Protein AF-0000000072232152 (afdb_homodimer)

InterPro domains:
  IPR003736 Phenylacetic acid degradation-related domain [TIGR00369] (21-101)
  IPR006683 Thioesterase domain [PF03061] (47-103)
  IPR029069 HotDog domain superfamily [SSF54637] (18-100)

pLDDT: mean 82.31, std 15.11, range [28.78, 95.44]

Solvent-accessible surface area (backbone atoms only — not comparable to full-atom values): 12176 Å² total; per-residue (Å²): 133,78,82,70,78,68,74,49,72,26,52,76,63,28,41,47,55,31,67,45,55,39,42,67,71,41,85,42,52,69,34,28,29,29,49,30,62,36,43,74,52,31,20,34,87,83,46,25,56,25,67,19,52,53,40,22,48,44,43,48,39,48,41,52,28,51,18,49,61,62,73,66,44,94,70,77,78,49,68,49,76,49,74,60,85,71,90,47,45,61,74,38,36,31,41,36,42,30,39,79,49,105,59,76,52,66,49,79,42,82,101,131,81,82,71,78,68,75,48,73,28,51,76,63,30,40,46,55,31,67,44,59,40,41,68,68,42,83,41,52,69,35,27,28,28,50,29,64,36,42,71,51,34,19,33,87,82,47,25,56,25,68,19,53,55,41,24,48,44,44,48,39,48,41,53,26,52,18,49,60,61,72,66,43,94,68,78,80,48,68,50,76,50,74,59,86,69,89,46,46,62,72,39,36,30,43,36,42,28,39,78,49,104,59,73,51,66,49,80,43,81,101

Radius of gyration: 17.01 Å; Cα contacts (8 Å, |Δi|>4): 450; chains: 2; bounding box: 37×52×57 Å

Sequence (222 aa):
MENQHQSSKTSEVDAPLHSTGFEIQDLSPKRVSSYLPVTQKCCQPFKVLHGGVSALVAEAFASIGAHMACGYKRVAGIQLSINHLKSVVLGDLVYAEATPSKTLKIEFRVLMENQHQSSKTSEVDAPLHSTGFEIQDLSPKRVSSYLPVTQKCCQPFKVLHGGVSALVAEAFASIGAHMACGYKRVAGIQLSINHLKSVVLGDLVYAEATPSKTLKIEFRVL

Secondary structure (DSSP, 8-state):
--------HHHHH-HHHHHTT-EEEEEETTEEEEEEE--GGGB-TTSBB-HHHHHHHHHHHHHHHHHHHTTS------EEEEE--S--BTT-EEEEEEE--SS-EEEEEE-/--------HHHHH-HHHHHTT-EEEEEETTEEEEEEE--GGGB-TTSBB-HHHHHHHHHHHHHHHHHHHTTS------EEEEE--S--BTT-EEEEEEE--SS-EEEEEE-

Organism: Vigna radiata var. radiata (NCBI:txid3916)

Foldseek 3Di:
DPPPPPCQPCCVQDVVLVQLVWGWDDQALFKTKTKHQQAPSQDDPVQWGDVVNVQVVLLSRVQRNVCRNVPNDHDHDDDDDDDDDDTHGHRWMWMWMWGDDVDTDIDIDTD/DPPPPPCQPCCVQDVVLVQQVWGWDDQALFKTKTKDQAAPSQDDPVQWGDVVNVQVVLLSRVQRNVCRNVPNDHDHDDDDDDDDDDTHGHRWMWMWMWGDDVDTDIDIDTD

Structure (mmCIF, N/CA/C/O backbone):
data_AF-0000000072232152-model_v1
#
loop_
_entity.id
_entity.type
_entity.pdbx_description
1 polymer '1,4-dihydroxy-2-naphthoyl-CoA thioesterase 1-like'
#
loop_
_atom_site.group_PDB
_atom_site.id
_atom_site.type_symbol
_atom_site.label_atom_id
_atom_site.label_alt_id
_atom_site.label_comp_id
_atom_site.label_asym_id
_atom_site.label_entity_id
_atom_site.label_seq_id
_atom_site.pdbx_PDB_ins_code
_atom_site.Cartn_x
_atom_site.Cartn_y
_atom_site.Cartn_z
_atom_site.occupancy
_atom_site.B_iso_or_equiv
_atom_site.auth_seq_id
_atom_site.auth_comp_id
_atom_site.auth_asym_id
_atom_site.auth_atom_id
_atom_site.pdbx_PDB_model_num
ATOM 1 N N . MET A 1 1 ? 6.77 0.756 36.469 1 28.78 1 MET A N 1
ATOM 2 C CA . MET A 1 1 ? 6.598 1.797 35.469 1 28.78 1 MET A CA 1
ATOM 3 C C . MET A 1 1 ? 5.902 1.243 34.219 1 28.78 1 MET A C 1
ATOM 5 O O . MET A 1 1 ? 6.441 0.366 33.531 1 28.78 1 MET A O 1
ATOM 9 N N . GLU A 1 2 ? 4.633 0.946 34.156 1 32.06 2 GLU A N 1
ATOM 10 C CA . GLU A 1 2 ? 3.729 0.293 33.219 1 32.06 2 GLU A CA 1
ATOM 11 C C . GLU A 1 2 ? 3.92 0.837 31.812 1 32.06 2 GLU A C 1
ATOM 13 O O . GLU A 1 2 ? 3.895 2.051 31.594 1 32.06 2 GLU A O 1
ATOM 18 N N . ASN A 1 3 ? 4.809 0.305 31.031 1 34.72 3 ASN A N 1
ATOM 19 C CA . ASN A 1 3 ? 5.164 0.68 29.672 1 34.72 3 ASN A CA 1
ATOM 20 C C . ASN A 1 3 ? 3.938 1.109 28.875 1 34.72 3 ASN A C 1
ATOM 22 O O . ASN A 1 3 ? 3.129 0.272 28.469 1 34.72 3 ASN A O 1
ATOM 26 N N . GLN A 1 4 ? 3.121 2.055 29.25 1 34.66 4 GLN A N 1
ATOM 27 C CA . GLN A 1 4 ? 1.947 2.68 28.656 1 34.66 4 GLN A CA 1
ATOM 28 C C . GLN A 1 4 ? 2.084 2.756 27.125 1 34.66 4 GLN A C 1
ATOM 30 O O . GLN A 1 4 ? 2.922 3.496 26.609 1 34.66 4 GLN A O 1
ATOM 35 N N . HIS A 1 5 ? 2.076 1.755 26.312 1 41.41 5 HIS A N 1
ATOM 36 C CA . HIS A 1 5 ? 2.061 1.638 24.859 1 41.41 5 HIS A CA 1
ATOM 37 C C . HIS A 1 5 ? 1.32 2.809 24.219 1 41.41 5 HIS A C 1
ATOM 39 O O . HIS A 1 5 ? 0.089 2.861 24.266 1 41.41 5 HIS A O 1
ATOM 45 N N . GLN A 1 6 ? 1.666 4.074 24.453 1 43.38 6 GLN A N 1
ATOM 46 C CA . GLN A 1 6 ? 1.135 5.285 23.844 1 43.38 6 GLN A CA 1
ATOM 47 C C . GLN A 1 6 ? 0.801 5.051 22.375 1 43.38 6 GLN A C 1
ATOM 49 O O . GLN A 1 6 ? 1.648 4.594 21.594 1 43.38 6 GLN A O 1
ATOM 54 N N . SER A 1 7 ? -0.42 4.703 22.141 1 54.91 7 SER A N 1
ATOM 55 C CA . SER A 1 7 ? -0.909 4.629 20.781 1 54.91 7 SER A CA 1
ATOM 56 C C . SER A 1 7 ? -0.241 5.676 19.891 1 54.91 7 SER A C 1
ATOM 58 O O . SER A 1 7 ? -0.132 6.84 20.281 1 54.91 7 SER A O 1
ATOM 60 N N . SER A 1 8 ? 0.646 5.25 18.938 1 68.88 8 SER A N 1
ATOM 61 C CA . SER A 1 8 ? 1.306 6.152 18 1 68.88 8 SER A CA 1
ATOM 62 C C . SER A 1 8 ? 0.29 6.996 17.234 1 68.88 8 SER A C 1
ATOM 64 O O . SER A 1 8 ? -0.845 6.57 17.016 1 68.88 8 SER A O 1
ATOM 66 N N . LYS A 1 9 ? 0.469 8.312 17.281 1 79.69 9 LYS A N 1
ATOM 67 C CA . LYS A 1 9 ? -0.337 9.203 16.453 1 79.69 9 LYS A CA 1
ATOM 68 C C . LYS A 1 9 ? -0.741 8.531 15.148 1 79.69 9 LYS A C 1
ATOM 70 O O . LYS A 1 9 ? -1.881 8.664 14.703 1 79.69 9 LYS A O 1
ATOM 75 N N . THR A 1 10 ? 0.136 7.688 14.758 1 84.06 10 THR A N 1
ATOM 76 C CA . THR A 1 10 ? -0.127 7.02 13.484 1 84.06 10 THR A CA 1
ATOM 77 C C . THR A 1 10 ? -1.263 6.012 13.625 1 84.06 10 THR A C 1
ATOM 79 O O . THR A 1 10 ? -2.109 5.895 12.742 1 84.06 10 THR A O 1
ATOM 82 N N . SER A 1 11 ? -1.276 5.297 14.742 1 79.81 11 SER A N 1
ATOM 83 C CA . SER A 1 11 ? -2.305 4.281 14.938 1 79.81 11 SER A CA 1
ATOM 84 C C . SER A 1 11 ? -3.693 4.906 15.008 1 79.81 11 SER A C 1
ATOM 86 O O . SER A 1 11 ? -4.676 4.293 14.586 1 79.81 11 SER A O 1
ATOM 88 N N . GLU A 1 12 ? -3.736 6.121 15.406 1 82.19 12 GLU A N 1
ATOM 89 C CA . GLU A 1 12 ? -5.012 6.816 15.562 1 82.19 12 GLU A CA 1
ATOM 90 C C . GLU A 1 12 ? -5.512 7.355 14.227 1 82.19 12 GLU A C 1
ATOM 92 O O . GLU A 1 12 ? -6.723 7.465 14.008 1 82.19 12 GLU A O 1
ATOM 97 N N . VAL A 1 13 ? -4.586 7.594 13.344 1 84.06 13 VAL A N 1
ATOM 98 C CA . VAL A 1 13 ? -5.004 8.336 12.164 1 84.06 13 VAL A CA 1
ATOM 99 C C . VAL A 1 13 ? -5.098 7.391 10.969 1 84.06 13 VAL A C 1
ATOM 101 O O . VAL A 1 13 ? -5.859 7.637 10.031 1 84.06 13 VAL A O 1
ATOM 104 N N . ASP A 1 14 ? -4.406 6.316 11.047 1 89.31 14 ASP A N 1
ATOM 105 C CA . ASP A 1 14 ? -4.348 5.434 9.891 1 89.31 14 ASP A CA 1
ATOM 106 C C . ASP A 1 14 ? -3.783 4.066 10.266 1 89.31 14 ASP A C 1
ATOM 108 O O . ASP A 1 14 ? -2.564 3.896 10.344 1 89.31 14 ASP A O 1
ATOM 112 N N . ALA A 1 15 ? -4.598 3.016 10.406 1 88.94 15 ALA A N 1
ATOM 113 C CA . ALA A 1 15 ? -4.195 1.7 10.898 1 88.94 15 ALA A CA 1
ATOM 114 C C . ALA A 1 15 ? -3.27 1.004 9.906 1 88.94 15 ALA A C 1
ATOM 116 O O . ALA A 1 15 ? -2.213 0.492 10.281 1 88.94 15 ALA A O 1
ATOM 117 N N . PRO A 1 16 ? -3.637 0.991 8.609 1 90.69 16 PRO A N 1
ATOM 118 C CA . PRO A 1 16 ? -2.703 0.377 7.664 1 90.69 16 PRO A CA 1
ATOM 119 C C . PRO A 1 16 ? -1.328 1.044 7.676 1 90.69 16 PRO A C 1
ATOM 121 O O . PRO A 1 16 ? -0.305 0.358 7.613 1 90.69 16 PRO A O 1
ATOM 124 N N . LEU A 1 17 ? -1.317 2.346 7.703 1 90.12 17 LEU A N 1
ATOM 125 C CA . LEU A 1 17 ? -0.046 3.061 7.746 1 90.12 17 LEU A CA 1
ATOM 126 C C . LEU A 1 17 ? 0.753 2.676 8.984 1 90.12 17 LEU A C 1
ATOM 128 O O . LEU A 1 17 ? 1.966 2.469 8.906 1 90.12 17 LEU A O 1
ATOM 132 N N . HIS A 1 18 ? 0.109 2.537 10.102 1 90.25 18 HIS A N 1
ATOM 133 C CA . HIS A 1 18 ? 0.761 2.164 11.352 1 90.25 18 HIS A CA 1
ATOM 134 C C . HIS A 1 18 ? 1.424 0.794 11.242 1 90.25 18 HIS A C 1
ATOM 136 O O . HIS A 1 18 ? 2.498 0.572 11.805 1 90.25 18 HIS A O 1
ATOM 142 N N . SER A 1 19 ? 0.845 -0.084 10.578 1 88.31 19 SER A N 1
ATOM 143 C CA . SER A 1 19 ? 1.342 -1.45 10.461 1 88.31 19 SER A CA 1
ATOM 144 C C . SER A 1 19 ? 2.67 -1.494 9.711 1 88.31 19 SER A C 1
ATOM 146 O O . SER A 1 19 ? 3.408 -2.477 9.805 1 88.31 19 SER A O 1
ATOM 148 N N . THR A 1 20 ? 2.961 -0.461 8.922 1 87.5 20 THR A N 1
ATOM 149 C CA . THR A 1 20 ? 4.199 -0.45 8.148 1 87.5 20 THR A CA 1
ATOM 150 C C . THR A 1 20 ? 5.375 -0.009 9.023 1 87.5 20 THR A C 1
ATOM 152 O O . THR A 1 20 ? 6.531 -0.174 8.633 1 87.5 20 THR A O 1
ATOM 155 N N . GLY A 1 21 ? 5.109 0.607 10.156 1 86.44 21 GLY A N 1
ATOM 156 C CA . GLY A 1 21 ? 6.168 1.052 11.055 1 86.44 21 GLY A CA 1
ATOM 157 C C . GLY A 1 21 ? 6.465 2.535 10.938 1 86.44 21 GLY A C 1
ATOM 158 O O . GLY A 1 21 ? 7.316 3.062 11.656 1 86.44 21 GLY A O 1
ATOM 159 N N . PHE A 1 22 ? 5.75 3.193 10.047 1 81.75 22 PHE A N 1
ATOM 160 C CA . PHE A 1 22 ? 5.988 4.617 9.844 1 81.75 22 PHE A CA 1
ATOM 161 C C . PHE A 1 22 ? 5.387 5.43 10.984 1 81.75 22 PHE A C 1
ATOM 163 O O . PHE A 1 22 ? 4.289 5.129 11.461 1 81.75 22 PHE A O 1
ATOM 170 N N . GLU A 1 23 ? 6.164 6.426 11.398 1 88.31 23 GLU A N 1
ATOM 171 C CA . GLU A 1 23 ? 5.707 7.348 12.43 1 88.31 23 GLU A CA 1
ATOM 172 C C . GLU A 1 23 ? 5.566 8.766 11.891 1 88.31 23 GLU A C 1
ATOM 174 O O . GLU A 1 23 ? 6.551 9.375 11.461 1 88.31 23 GLU A O 1
ATOM 179 N N . ILE A 1 24 ? 4.391 9.219 11.938 1 89.94 24 ILE A N 1
ATOM 180 C CA . ILE A 1 24 ? 4.121 10.57 11.453 1 89.94 24 ILE A CA 1
ATOM 181 C C . ILE A 1 24 ? 4.84 11.586 12.336 1 89.94 24 ILE A C 1
ATOM 183 O O . ILE A 1 24 ? 4.785 11.5 13.562 1 89.94 24 ILE A O 1
ATOM 187 N N . GLN A 1 25 ? 5.555 12.492 11.742 1 91.25 25 GLN A N 1
ATOM 188 C CA . GLN A 1 25 ? 6.281 13.547 12.438 1 91.25 25 GLN A CA 1
ATOM 189 C C . GLN A 1 25 ? 5.523 14.867 12.375 1 91.25 25 GLN A C 1
ATOM 191 O O . GLN A 1 25 ? 5.223 15.469 13.406 1 91.25 25 GLN A O 1
ATOM 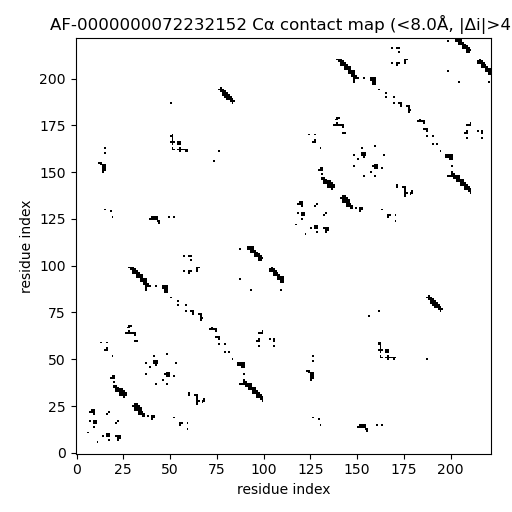196 N N . 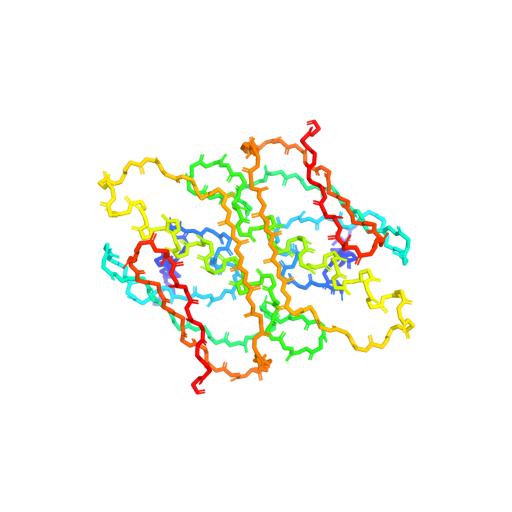ASP A 1 26 ? 5.328 15.305 11.188 1 91 26 ASP A N 1
ATOM 197 C CA . ASP A 1 26 ? 4.531 16.516 10.961 1 91 26 ASP A CA 1
ATOM 198 C C . ASP A 1 26 ? 3.131 16.156 10.469 1 91 26 ASP A C 1
ATOM 200 O O . ASP A 1 26 ? 2.973 15.297 9.602 1 91 26 ASP A O 1
ATOM 204 N N . LEU A 1 27 ? 2.195 16.766 11.039 1 91.19 27 LEU A N 1
ATOM 205 C CA . LEU A 1 27 ? 0.802 16.594 10.648 1 91.19 27 LEU A CA 1
ATOM 206 C C . LEU A 1 27 ? 0.073 17.938 10.633 1 91.19 27 LEU A C 1
ATOM 208 O O . LEU A 1 27 ? -0.391 18.406 11.672 1 91.19 27 LEU A O 1
ATOM 212 N N . SER A 1 28 ? 0.098 18.516 9.469 1 89.31 28 SER A N 1
ATOM 213 C CA . SER A 1 28 ? -0.596 19.781 9.242 1 89.31 28 SER A CA 1
ATOM 214 C C . SER A 1 28 ? -1.099 19.875 7.809 1 89.31 28 SER A C 1
ATOM 216 O O . SER A 1 28 ? -0.683 19.109 6.938 1 89.31 28 SER A O 1
ATOM 218 N N . PRO A 1 29 ? -2.021 20.828 7.559 1 87 29 PRO A N 1
ATOM 219 C CA . PRO A 1 29 ? -2.5 21.031 6.188 1 87 29 PRO A CA 1
ATOM 220 C C . PRO A 1 29 ? -1.381 21.406 5.219 1 87 29 PRO A C 1
ATOM 222 O O . PRO A 1 29 ? -1.553 21.312 4 1 87 29 PRO A O 1
ATOM 225 N N . LYS A 1 30 ? -0.235 21.859 5.742 1 87.69 30 LYS A N 1
ATOM 226 C CA . LYS A 1 30 ? 0.844 22.344 4.891 1 87.69 30 LYS A CA 1
ATOM 227 C C . LYS A 1 30 ? 1.9 21.266 4.664 1 87.69 30 LYS A C 1
ATOM 229 O O . LYS A 1 30 ? 2.719 21.375 3.75 1 87.69 30 LYS A O 1
ATOM 234 N N . ARG A 1 31 ? 1.896 20.281 5.617 1 88.25 31 ARG A N 1
ATOM 235 C CA . ARG A 1 31 ? 2.951 19.266 5.523 1 88.25 31 ARG A CA 1
ATOM 236 C C . ARG A 1 31 ? 2.592 18.031 6.32 1 88.25 31 ARG A C 1
ATOM 238 O O . ARG A 1 31 ? 2.162 18.125 7.473 1 88.25 31 ARG A O 1
ATOM 245 N N . VAL A 1 32 ? 2.67 16.938 5.676 1 89.88 32 VAL A N 1
ATOM 246 C CA . VAL A 1 32 ? 2.674 15.641 6.352 1 89.88 32 VAL A CA 1
ATOM 247 C C . VAL A 1 32 ? 4.02 14.953 6.141 1 89.88 32 VAL A C 1
ATOM 249 O O . VAL A 1 32 ? 4.496 14.844 5.008 1 89.88 32 VAL A O 1
ATOM 252 N N . SER A 1 33 ? 4.656 14.586 7.188 1 89.38 33 SER A N 1
ATOM 253 C CA . SER A 1 33 ? 5.957 13.945 7.039 1 89.38 33 SER A CA 1
ATOM 254 C C . SER A 1 33 ? 6.145 12.828 8.062 1 89.38 33 SER A C 1
ATOM 256 O O . SER A 1 33 ? 5.406 12.742 9.047 1 89.38 33 SER A O 1
ATOM 258 N N . SER A 1 34 ? 7.113 12 7.754 1 89.56 34 SER A N 1
ATOM 259 C CA . SER A 1 34 ? 7.387 10.867 8.641 1 89.56 34 SER A CA 1
ATOM 260 C C . SER A 1 34 ? 8.797 10.336 8.43 1 89.56 34 SER A C 1
ATOM 262 O O . SER A 1 34 ? 9.391 10.531 7.367 1 89.56 34 SER A O 1
ATOM 264 N N . TYR A 1 35 ? 9.266 9.742 9.492 1 87.62 35 TYR A N 1
ATOM 265 C CA . TYR A 1 35 ? 10.43 8.875 9.398 1 87.62 35 TYR A CA 1
ATOM 266 C C . TYR A 1 35 ? 10.023 7.402 9.398 1 87.62 35 TYR A C 1
ATOM 268 O O . TYR A 1 35 ? 9.086 7.016 10.102 1 87.62 35 TYR A O 1
ATOM 276 N N . LEU A 1 36 ? 10.688 6.66 8.531 1 84.75 36 LEU A N 1
ATOM 277 C CA . LEU A 1 36 ? 10.398 5.234 8.422 1 84.75 36 LEU A CA 1
ATOM 278 C C . LEU A 1 36 ? 11.688 4.418 8.484 1 84.75 36 LEU A C 1
ATOM 280 O O . LEU A 1 36 ? 12.438 4.359 7.504 1 84.75 36 LEU A O 1
ATOM 284 N N . PRO A 1 37 ? 11.953 3.898 9.766 1 91.5 37 PRO A N 1
ATOM 285 C CA . PRO A 1 37 ? 12.977 2.855 9.727 1 91.5 37 PRO A CA 1
ATOM 286 C C . PRO A 1 37 ? 12.57 1.656 8.875 1 91.5 37 PRO A C 1
ATOM 288 O O . PRO A 1 37 ? 11.492 1.092 9.07 1 91.5 37 PRO A O 1
ATOM 291 N N . VAL A 1 38 ? 13.445 1.358 7.902 1 93.56 38 VAL A N 1
ATOM 292 C CA . VAL A 1 38 ? 13.148 0.216 7.043 1 93.56 38 VAL A CA 1
ATOM 293 C C . VAL A 1 38 ? 13.492 -1.081 7.77 1 93.56 38 VAL A C 1
ATOM 295 O O . VAL A 1 38 ? 14.672 -1.415 7.934 1 93.56 38 VAL A O 1
ATOM 298 N N . THR A 1 39 ? 12.461 -1.717 8.273 1 94.19 39 THR A N 1
ATOM 299 C CA . THR A 1 39 ? 12.578 -2.992 8.977 1 94.19 39 THR A CA 1
ATOM 300 C C . THR A 1 39 ? 11.953 -4.117 8.148 1 94.19 39 THR A C 1
ATOM 302 O O . THR A 1 39 ? 11.414 -3.877 7.07 1 94.19 39 THR A O 1
ATOM 305 N N . GLN A 1 40 ? 11.938 -5.309 8.68 1 91.56 40 GLN A N 1
ATOM 306 C CA . GLN A 1 40 ? 11.383 -6.457 7.973 1 91.56 40 GLN A CA 1
ATOM 307 C C . GLN A 1 40 ? 9.883 -6.297 7.762 1 91.56 40 GLN A C 1
ATOM 309 O O . GLN A 1 40 ? 9.32 -6.84 6.809 1 91.56 40 GLN A O 1
ATOM 314 N N . LYS A 1 41 ? 9.281 -5.473 8.555 1 89.5 41 LYS A N 1
ATOM 315 C CA . LYS A 1 41 ? 7.836 -5.289 8.5 1 89.5 41 LYS A CA 1
ATOM 316 C C . LYS A 1 41 ? 7.414 -4.633 7.188 1 89.5 41 LYS A C 1
ATOM 318 O O . LYS A 1 41 ? 6.281 -4.805 6.734 1 89.5 41 LYS A O 1
ATOM 323 N N . CYS A 1 42 ? 8.367 -3.873 6.621 1 92.94 42 CYS A N 1
ATOM 324 C CA . CYS A 1 42 ? 7.969 -3.123 5.434 1 92.94 42 CYS A CA 1
ATOM 325 C C . CYS A 1 42 ? 8.805 -3.531 4.227 1 92.94 42 CYS A C 1
ATOM 327 O O . CYS A 1 42 ? 8.797 -2.846 3.203 1 92.94 42 CYS A O 1
ATOM 329 N N . CYS A 1 43 ? 9.555 -4.656 4.324 1 93.31 43 CYS A N 1
ATOM 330 C CA . CYS A 1 43 ? 10.422 -5.078 3.234 1 93.31 43 CYS A CA 1
ATOM 331 C C . CYS A 1 43 ? 9.781 -6.199 2.424 1 93.31 43 CYS A C 1
ATOM 333 O O . CYS A 1 43 ? 9.023 -7.004 2.965 1 93.31 43 CYS A O 1
ATOM 335 N N . GLN A 1 44 ? 10.055 -6.184 1.164 1 89.31 44 GLN A N 1
ATOM 336 C CA . GLN A 1 44 ? 9.742 -7.324 0.308 1 89.31 44 GLN A CA 1
ATOM 337 C C . GLN A 1 44 ? 10.789 -8.43 0.458 1 89.31 44 GLN A C 1
ATOM 339 O O . GLN A 1 44 ? 11.773 -8.266 1.188 1 89.31 44 GLN A O 1
ATOM 344 N N . PRO A 1 45 ? 10.586 -9.586 -0.128 1 88.38 45 PRO A N 1
ATOM 345 C CA . PRO A 1 45 ? 11.414 -10.766 0.134 1 88.38 45 PRO A CA 1
ATOM 346 C C . PRO A 1 45 ? 12.891 -10.531 -0.184 1 88.38 45 PRO A C 1
ATOM 348 O O . PRO A 1 45 ? 13.758 -11.258 0.313 1 88.38 45 PRO A O 1
ATOM 351 N N . PHE A 1 46 ? 13.25 -9.523 -0.936 1 91.06 46 PHE A N 1
ATOM 352 C CA . PHE A 1 46 ? 14.633 -9.281 -1.32 1 91.06 46 PHE A CA 1
ATOM 353 C C . PHE A 1 46 ? 15.258 -8.203 -0.444 1 91.06 46 PHE A C 1
ATOM 355 O O . PHE A 1 46 ? 16.234 -7.574 -0.832 1 91.06 46 PHE A O 1
ATOM 362 N N . LYS A 1 47 ? 14.641 -7.863 0.636 1 92.88 47 LYS A N 1
ATOM 363 C CA . LYS A 1 47 ? 15.148 -7.02 1.712 1 92.88 47 LYS A CA 1
ATOM 364 C C . LYS A 1 47 ? 15.266 -5.562 1.262 1 92.88 47 LYS A C 1
ATOM 366 O O . LYS A 1 47 ? 16.203 -4.863 1.641 1 92.88 47 LYS A O 1
ATOM 371 N N . VAL A 1 48 ? 14.492 -5.203 0.394 1 93 48 VAL A N 1
ATOM 372 C CA . VAL A 1 48 ? 14.305 -3.805 0.027 1 93 48 VAL A CA 1
ATOM 373 C C . VAL A 1 48 ? 12.891 -3.357 0.379 1 93 48 VAL A C 1
ATOM 375 O O . VAL A 1 48 ? 11.992 -4.191 0.551 1 93 48 VAL A O 1
ATOM 378 N N . LEU A 1 49 ? 12.789 -2.057 0.535 1 92.62 49 LEU A N 1
ATOM 379 C CA . LEU A 1 49 ? 11.477 -1.506 0.846 1 92.62 49 LEU A CA 1
ATOM 380 C C . LEU A 1 49 ? 10.438 -1.959 -0.177 1 92.62 49 LEU A C 1
ATOM 382 O O . LEU A 1 49 ? 10.68 -1.882 -1.384 1 92.62 49 LEU A O 1
ATOM 386 N N . HIS A 1 50 ? 9.398 -2.512 0.317 1 94.19 50 HIS A N 1
ATOM 387 C CA . HIS A 1 50 ? 8.297 -2.943 -0.536 1 94.19 50 HIS A CA 1
ATOM 388 C C . HIS A 1 50 ? 7.672 -1.763 -1.271 1 94.19 50 HIS A C 1
ATOM 390 O O . HIS A 1 50 ? 7.238 -0.794 -0.645 1 94.19 50 HIS A O 1
ATOM 396 N N . GLY A 1 51 ? 7.555 -1.827 -2.59 1 91.31 51 GLY A N 1
ATOM 397 C CA . GLY A 1 51 ? 6.973 -0.747 -3.371 1 91.31 51 GLY A CA 1
ATOM 398 C C . GLY A 1 51 ? 5.543 -0.431 -2.979 1 91.31 51 GLY A C 1
ATOM 399 O O . GLY A 1 51 ? 5.113 0.721 -3.057 1 91.31 51 GLY A O 1
ATOM 400 N N . GLY A 1 52 ? 4.816 -1.433 -2.623 1 92.62 52 GLY A N 1
ATOM 401 C CA . GLY A 1 52 ? 3.453 -1.246 -2.148 1 92.62 52 GLY A CA 1
ATOM 402 C C . GLY A 1 52 ? 3.373 -0.462 -0.853 1 92.62 52 GLY A C 1
ATOM 403 O O . GLY A 1 52 ? 2.395 0.246 -0.609 1 92.62 52 GLY A O 1
ATOM 404 N N . VAL A 1 53 ? 4.379 -0.613 0.001 1 93.19 53 VAL A N 1
ATOM 405 C CA . VAL A 1 53 ? 4.43 0.173 1.229 1 93.19 53 VAL A CA 1
ATOM 406 C C . VAL A 1 53 ? 4.668 1.644 0.893 1 93.19 53 VAL A C 1
ATOM 408 O O . VAL A 1 53 ? 4.031 2.529 1.468 1 93.19 53 VAL A O 1
ATOM 411 N N . SER A 1 54 ? 5.574 1.877 -0.073 1 91 54 SER A N 1
ATOM 412 C CA . SER A 1 54 ? 5.766 3.246 -0.538 1 91 54 SER A CA 1
ATOM 413 C C . SER A 1 54 ? 4.461 3.844 -1.055 1 91 54 SER A C 1
ATOM 415 O O . SER A 1 54 ? 4.133 4.992 -0.749 1 91 54 SER A O 1
ATOM 417 N N . ALA A 1 55 ? 3.721 3.064 -1.796 1 91.19 55 ALA A N 1
ATOM 418 C CA . ALA A 1 55 ? 2.439 3.518 -2.334 1 91.19 55 ALA A CA 1
ATOM 419 C C . ALA A 1 55 ? 1.442 3.793 -1.212 1 91.19 55 ALA A C 1
ATOM 421 O O . ALA A 1 55 ? 0.696 4.773 -1.264 1 91.19 55 ALA A O 1
ATOM 422 N N . LEU A 1 56 ? 1.376 2.926 -0.26 1 93.12 56 LEU A N 1
ATOM 423 C CA . LEU A 1 56 ? 0.492 3.088 0.89 1 93.12 56 LEU A CA 1
ATOM 424 C C . LEU A 1 56 ? 0.792 4.391 1.626 1 93.12 56 LEU A C 1
ATOM 426 O O . LEU A 1 56 ? -0.123 5.152 1.946 1 93.12 56 LEU A O 1
ATOM 430 N N . VAL A 1 57 ? 2.084 4.66 1.837 1 90.81 57 VAL A N 1
ATOM 431 C CA . VAL A 1 57 ? 2.492 5.879 2.525 1 90.81 57 VAL A CA 1
ATOM 432 C C . VAL A 1 57 ? 2.064 7.102 1.71 1 90.81 57 VAL A C 1
ATOM 434 O O . VAL A 1 57 ? 1.479 8.039 2.25 1 90.81 57 VAL A O 1
ATOM 437 N N . ALA A 1 58 ? 2.355 7.066 0.424 1 89.25 58 ALA A N 1
ATOM 438 C CA . ALA A 1 58 ? 1.992 8.172 -0.455 1 89.25 58 ALA A CA 1
ATOM 439 C C . ALA A 1 58 ? 0.49 8.438 -0.411 1 89.25 58 ALA A C 1
ATOM 441 O O . ALA A 1 58 ? 0.061 9.586 -0.256 1 89.25 58 ALA A O 1
ATOM 442 N N . GLU A 1 59 ? -0.297 7.41 -0.558 1 89.81 59 GLU A N 1
ATOM 443 C CA . GLU A 1 59 ? -1.752 7.531 -0.528 1 89.81 59 GLU A CA 1
ATOM 444 C C . GLU A 1 59 ? -2.234 8.062 0.818 1 89.81 59 GLU A C 1
ATOM 446 O O . GLU A 1 59 ? -3.1 8.938 0.871 1 89.81 59 GLU A O 1
ATOM 451 N N . ALA A 1 60 ? -1.705 7.566 1.917 1 91.62 60 ALA A N 1
ATOM 452 C CA . ALA A 1 60 ? -2.092 7.984 3.262 1 91.62 60 ALA A CA 1
ATOM 453 C C . ALA A 1 60 ? -1.791 9.461 3.482 1 91.62 60 ALA A C 1
ATOM 455 O O . ALA A 1 60 ? -2.646 10.211 3.961 1 91.62 60 ALA A O 1
ATOM 456 N N . PHE A 1 61 ? -0.553 9.859 3.057 1 89.38 61 PHE A N 1
ATOM 457 C CA . PHE A 1 61 ? -0.148 11.242 3.264 1 89.38 61 PHE A CA 1
ATOM 458 C C . PHE A 1 61 ? -1.027 12.188 2.457 1 89.38 61 PHE A C 1
ATOM 460 O O . PHE A 1 61 ? -1.475 13.219 2.969 1 89.38 61 PHE A O 1
ATOM 467 N N . ALA A 1 62 ? -1.239 11.812 1.217 1 87.94 62 ALA A N 1
ATOM 468 C CA . ALA A 1 62 ? -2.109 12.617 0.366 1 87.94 62 ALA A CA 1
ATOM 469 C C . ALA A 1 62 ? -3.508 12.734 0.964 1 87.94 62 ALA A C 1
ATOM 471 O O . ALA A 1 62 ? -4.082 13.82 1.011 1 87.94 62 ALA A O 1
ATOM 472 N N . SER A 1 63 ? -4.035 11.633 1.418 1 89.31 63 SER A N 1
ATOM 473 C CA . SER A 1 63 ? -5.387 11.594 1.964 1 89.31 63 SER A CA 1
ATOM 474 C C . SER A 1 63 ? -5.492 12.422 3.242 1 89.31 63 SER A C 1
ATOM 476 O O . SER A 1 63 ? -6.418 13.219 3.398 1 89.31 63 SER A O 1
ATOM 478 N N . ILE A 1 64 ? -4.547 12.234 4.152 1 89 64 ILE A N 1
ATOM 479 C CA . ILE A 1 64 ? -4.539 12.938 5.43 1 89 64 ILE A CA 1
ATOM 480 C C . ILE A 1 64 ? -4.391 14.438 5.188 1 89 64 ILE A C 1
ATOM 482 O O . ILE A 1 64 ? -5.141 15.242 5.746 1 89 64 ILE A O 1
ATOM 486 N N . GLY A 1 65 ? -3.371 14.789 4.363 1 87.38 65 GLY A N 1
ATOM 487 C CA . GLY A 1 65 ? -3.17 16.188 4.043 1 87.38 65 GLY A CA 1
ATOM 488 C C . GLY A 1 65 ? -4.391 16.844 3.42 1 87.38 65 GLY A C 1
ATOM 489 O O . GLY A 1 65 ? -4.781 17.938 3.811 1 87.38 65 GLY A O 1
ATOM 490 N N . ALA A 1 66 ? -4.973 16.203 2.379 1 87.56 66 ALA A N 1
ATOM 491 C CA . ALA A 1 66 ? -6.164 16.734 1.711 1 87.56 66 ALA A CA 1
ATOM 492 C C . ALA A 1 66 ? -7.316 16.891 2.695 1 87.56 66 ALA A C 1
ATOM 494 O O . ALA A 1 66 ? -8.031 17.906 2.656 1 87.56 66 ALA A O 1
ATOM 495 N N . HIS A 1 67 ? -7.488 15.922 3.572 1 89.94 67 HIS A N 1
ATOM 496 C CA . HIS A 1 67 ? -8.539 15.969 4.586 1 89.94 67 HIS A CA 1
ATOM 497 C C . HIS A 1 67 ? -8.398 17.219 5.457 1 89.94 67 HIS A C 1
ATOM 499 O O . HIS A 1 67 ? -9.383 17.922 5.688 1 89.94 67 HIS A O 1
ATOM 505 N N . MET A 1 68 ? -7.219 17.453 5.867 1 89.5 68 MET A N 1
ATOM 506 C CA . MET A 1 68 ? -6.969 18.625 6.711 1 89.5 68 MET A CA 1
ATOM 507 C C . MET A 1 68 ? -7.141 19.922 5.918 1 89.5 68 MET A C 1
ATOM 509 O O . MET A 1 68 ? -7.738 20.875 6.406 1 89.5 68 MET A O 1
ATOM 513 N N . ALA A 1 69 ? -6.66 19.953 4.715 1 86 69 ALA A N 1
ATOM 514 C CA . ALA A 1 69 ? -6.66 21.156 3.895 1 86 69 ALA A CA 1
ATOM 515 C C . ALA A 1 69 ? -8.078 21.578 3.527 1 86 69 ALA A C 1
ATOM 517 O O . ALA A 1 69 ? -8.352 22.75 3.312 1 86 69 ALA A O 1
ATOM 518 N N . CYS A 1 70 ? -9.031 20.641 3.467 1 89.19 70 CYS A N 1
ATOM 519 C CA . CYS A 1 70 ? -10.391 20.953 3.043 1 89.19 70 CYS A CA 1
ATOM 520 C C . CYS A 1 70 ? -11.312 21.094 4.246 1 89.19 70 CYS A C 1
ATOM 522 O O . CYS A 1 70 ? -12.531 21 4.109 1 89.19 70 CYS A O 1
ATOM 524 N N . GLY A 1 71 ? -10.812 21.25 5.387 1 90.12 71 GLY A N 1
ATOM 525 C CA . GLY A 1 71 ? -11.609 21.5 6.578 1 90.12 71 GLY A CA 1
ATOM 526 C C . GLY A 1 71 ? -12.211 20.234 7.172 1 90.12 71 GLY A C 1
ATOM 527 O O . GLY A 1 71 ? -13.352 20.25 7.629 1 90.12 71 GLY A O 1
ATOM 528 N N . TYR A 1 72 ? -11.516 19.109 6.961 1 90.12 72 TYR A N 1
ATOM 529 C CA . TYR A 1 72 ? -11.82 17.828 7.578 1 90.12 72 TYR A CA 1
ATOM 530 C C . TYR A 1 72 ? -13.094 17.219 6.996 1 90.12 72 TYR A C 1
ATOM 532 O O . TYR A 1 72 ? -13.852 16.547 7.695 1 90.12 72 TYR A O 1
ATOM 540 N N . LYS A 1 73 ? -13.367 17.766 5.746 1 89.38 73 LYS A N 1
ATOM 541 C CA . LYS A 1 73 ? -14.414 17.078 4.988 1 89.38 73 LYS A CA 1
ATOM 542 C C . LYS A 1 73 ? -13.898 15.773 4.391 1 89.38 73 LYS A C 1
ATOM 544 O O . LYS A 1 73 ? -12.695 15.602 4.219 1 89.38 73 LYS A O 1
ATOM 549 N N . ARG A 1 74 ? -14.781 14.875 4.195 1 86.06 74 ARG A N 1
ATOM 550 C CA . ARG A 1 74 ? -14.383 13.609 3.594 1 86.06 74 ARG A CA 1
ATOM 551 C C . ARG A 1 74 ? -13.859 13.82 2.176 1 86.06 74 ARG A C 1
ATOM 553 O O . ARG A 1 74 ? -14.508 14.469 1.357 1 86.06 74 ARG A O 1
ATOM 560 N N . VAL A 1 75 ? -12.664 13.359 1.962 1 83.31 75 VAL A N 1
ATOM 561 C CA . VAL A 1 75 ? -12.039 13.391 0.646 1 83.31 75 VAL A CA 1
ATOM 562 C C . VAL A 1 75 ? -11.438 12.023 0.326 1 83.31 75 VAL A C 1
ATOM 564 O O . VAL A 1 75 ? -11 11.305 1.226 1 83.31 75 VAL A O 1
ATOM 567 N N . ALA A 1 76 ? -11.609 11.555 -0.892 1 80.75 76 ALA A N 1
ATOM 568 C CA . ALA A 1 76 ? -11.031 10.281 -1.322 1 80.75 76 ALA A CA 1
ATOM 569 C C . ALA A 1 76 ? -10.141 10.477 -2.549 1 80.75 76 ALA A C 1
ATOM 571 O O . ALA A 1 76 ? -10.5 11.203 -3.477 1 80.75 76 ALA A O 1
ATOM 572 N N . GLY A 1 77 ? -8.961 9.969 -2.471 1 81.25 77 GLY A N 1
ATOM 573 C CA . GLY A 1 77 ? -8.125 9.938 -3.656 1 81.25 77 GLY A CA 1
ATOM 574 C C . GLY A 1 77 ? -8.703 9.094 -4.777 1 81.25 77 GLY A C 1
ATOM 575 O O . GLY A 1 77 ? -9.312 8.047 -4.523 1 81.25 77 GLY A O 1
ATOM 576 N N . ILE A 1 78 ? -8.461 9.562 -5.98 1 83.62 78 ILE A N 1
ATOM 577 C CA . ILE A 1 78 ? -9.039 8.883 -7.137 1 83.62 78 ILE A CA 1
ATOM 578 C C . ILE A 1 78 ? -7.945 8.109 -7.871 1 83.62 78 ILE A C 1
ATOM 580 O O . ILE A 1 78 ? -8.188 7.008 -8.375 1 83.62 78 ILE A O 1
ATOM 584 N N . GLN A 1 79 ? -6.75 8.703 -7.914 1 83.81 79 GLN A N 1
ATOM 585 C CA . GLN A 1 79 ? -5.66 8.094 -8.672 1 83.81 79 GLN A CA 1
ATOM 586 C C . GLN A 1 79 ? -4.332 8.234 -7.93 1 83.81 79 GLN A C 1
ATOM 588 O O . GLN A 1 79 ? -4.062 9.273 -7.316 1 83.81 79 GLN A O 1
ATOM 593 N N . LEU A 1 80 ? -3.547 7.27 -7.996 1 84.88 80 LEU A N 1
ATOM 594 C CA . LEU A 1 80 ? -2.18 7.281 -7.488 1 84.88 80 LEU A CA 1
ATOM 595 C C . LEU A 1 80 ? -1.206 6.754 -8.539 1 84.88 80 LEU A C 1
ATOM 597 O O . LEU A 1 80 ? -1.466 5.73 -9.18 1 84.88 80 LEU A O 1
ATOM 601 N N . SER A 1 81 ? -0.199 7.52 -8.805 1 85.81 81 SER A N 1
ATOM 602 C CA . SER A 1 81 ? 0.915 7.078 -9.633 1 85.81 81 SER A CA 1
ATOM 603 C C . SER A 1 81 ? 2.246 7.23 -8.906 1 85.81 81 SER A C 1
ATOM 605 O O . SER A 1 81 ? 2.533 8.289 -8.344 1 85.81 81 SER A O 1
ATOM 607 N N . ILE A 1 82 ? 3.023 6.156 -8.867 1 83.81 82 ILE A N 1
ATOM 608 C CA . ILE A 1 82 ? 4.289 6.176 -8.141 1 83.81 82 ILE A CA 1
ATOM 609 C C . ILE A 1 82 ? 5.391 5.574 -9.008 1 83.81 82 ILE A C 1
ATOM 611 O O . ILE A 1 82 ? 5.168 4.578 -9.703 1 83.81 82 ILE A O 1
ATOM 615 N N . ASN A 1 83 ? 6.535 6.277 -9.023 1 84.25 83 ASN A N 1
ATOM 616 C CA . ASN A 1 83 ? 7.746 5.789 -9.672 1 84.25 83 ASN A CA 1
ATOM 617 C C . ASN A 1 83 ? 8.836 5.465 -8.648 1 84.25 83 ASN A C 1
ATOM 619 O O . ASN A 1 83 ? 9.141 6.289 -7.781 1 84.25 83 ASN A O 1
ATOM 623 N N . HIS A 1 84 ? 9.242 4.27 -8.727 1 82.69 84 HIS A N 1
ATOM 624 C CA . HIS A 1 84 ? 10.352 3.859 -7.867 1 82.69 84 HIS A CA 1
ATOM 625 C C . HIS A 1 84 ? 11.695 4.133 -8.531 1 82.69 84 HIS A C 1
ATOM 627 O O . HIS A 1 84 ? 12.031 3.508 -9.539 1 82.69 84 HIS A O 1
ATOM 633 N N . LEU A 1 85 ? 12.43 5.086 -7.988 1 82.81 85 LEU A N 1
ATOM 634 C CA . LEU A 1 85 ? 13.656 5.559 -8.625 1 82.81 85 LEU A CA 1
ATOM 635 C C . LEU A 1 85 ? 14.867 4.773 -8.125 1 82.81 85 LEU A C 1
ATOM 637 O O . LEU A 1 85 ? 15.781 4.48 -8.898 1 82.81 85 LEU A O 1
ATOM 641 N N . LYS A 1 86 ? 14.922 4.465 -6.887 1 85.19 86 LYS A N 1
ATOM 642 C CA . LYS A 1 86 ? 16.031 3.736 -6.27 1 85.19 86 LYS A CA 1
ATOM 643 C C . LYS A 1 86 ? 15.523 2.785 -5.191 1 85.19 86 LYS A C 1
ATOM 645 O O . LYS A 1 86 ? 14.516 3.059 -4.535 1 85.19 86 LYS A O 1
ATOM 650 N N . SER A 1 87 ? 16.266 1.766 -5.043 1 89.19 87 SER A N 1
ATOM 651 C CA . SER A 1 87 ? 15.922 0.827 -3.98 1 89.19 87 SER A CA 1
ATOM 652 C C . SER A 1 87 ? 16.344 1.362 -2.615 1 89.19 87 SER A C 1
ATOM 654 O O . SER A 1 87 ? 17.375 2.025 -2.492 1 89.19 87 SER A O 1
ATOM 656 N N . VAL A 1 88 ? 15.477 1.179 -1.646 1 90.94 88 VAL A N 1
ATOM 657 C CA . VAL A 1 88 ? 15.789 1.438 -0.245 1 90.94 88 VAL A CA 1
ATOM 658 C C . VAL A 1 88 ? 15.984 0.117 0.493 1 90.94 88 VAL A C 1
ATOM 660 O O . VAL A 1 88 ? 15.141 -0.776 0.423 1 90.94 88 VAL A O 1
ATOM 663 N N . VAL A 1 89 ? 17.078 -0.053 1.176 1 94 89 VAL A N 1
ATOM 664 C CA . VAL A 1 89 ? 17.453 -1.368 1.688 1 94 89 VAL A CA 1
ATOM 665 C C . VAL A 1 89 ? 17.141 -1.447 3.182 1 94 89 VAL A C 1
ATOM 667 O O . VAL A 1 89 ? 17.094 -0.422 3.865 1 94 89 VAL A O 1
ATOM 670 N N . LEU A 1 90 ? 16.953 -2.701 3.594 1 95.44 90 LEU A N 1
ATOM 671 C CA . LEU A 1 90 ? 16.75 -2.992 5.012 1 95.44 90 LEU A CA 1
ATOM 672 C C . LEU A 1 90 ? 17.812 -2.289 5.859 1 95.44 90 LEU A C 1
ATOM 674 O O . LEU A 1 90 ? 19 -2.334 5.543 1 95.44 90 LEU A O 1
ATOM 678 N N . GLY A 1 91 ? 17.375 -1.638 6.918 1 95.44 91 GLY A N 1
ATOM 679 C CA . GLY A 1 91 ? 18.281 -0.933 7.809 1 95.44 91 GLY A CA 1
ATOM 680 C C . GLY A 1 91 ? 18.375 0.551 7.512 1 95.44 91 GLY A C 1
ATOM 681 O O . GLY A 1 91 ? 18.859 1.327 8.344 1 95.44 91 GLY A O 1
ATOM 682 N N . ASP A 1 92 ? 17.938 1.035 6.309 1 93.38 92 ASP A N 1
ATOM 683 C CA . ASP A 1 92 ? 17.922 2.451 5.953 1 93.38 92 ASP A CA 1
ATOM 684 C C . ASP A 1 92 ? 16.891 3.211 6.773 1 93.38 92 ASP A C 1
ATOM 686 O O . ASP A 1 92 ? 16.016 2.604 7.398 1 93.38 92 ASP A O 1
ATOM 690 N N . LEU A 1 93 ? 17.062 4.48 6.859 1 92.38 93 LEU A N 1
ATOM 691 C CA . LEU A 1 93 ? 16.047 5.406 7.355 1 92.38 93 LEU A CA 1
ATOM 692 C C . LEU A 1 93 ? 15.516 6.277 6.227 1 92.38 93 LEU A C 1
ATOM 694 O O . LEU A 1 93 ? 16.281 6.93 5.52 1 92.38 93 LEU A O 1
ATOM 698 N N . VAL A 1 94 ? 14.172 6.242 6.074 1 90.62 94 VAL A N 1
ATOM 699 C CA . VAL A 1 94 ? 13.531 6.984 4.992 1 90.62 94 VAL A CA 1
ATOM 700 C C . VAL A 1 94 ? 12.75 8.164 5.57 1 90.62 94 VAL A C 1
ATOM 702 O O . VAL A 1 94 ? 12.07 8.023 6.59 1 90.62 94 VAL A O 1
ATOM 705 N N . TYR A 1 95 ? 12.992 9.305 5.02 1 88.62 95 TYR A N 1
ATOM 706 C CA . TYR A 1 95 ? 12.141 10.461 5.285 1 88.62 95 TYR A CA 1
ATOM 707 C C . TYR A 1 95 ? 11.133 10.664 4.16 1 88.62 95 TYR A C 1
ATOM 709 O O . TYR A 1 95 ? 11.508 10.719 2.986 1 88.62 95 TYR A O 1
ATOM 717 N N . ALA A 1 96 ? 9.922 10.617 4.492 1 89.31 96 ALA A N 1
ATOM 718 C CA . ALA A 1 96 ? 8.852 10.859 3.523 1 89.31 96 ALA A CA 1
ATOM 719 C C . ALA A 1 96 ? 8.109 12.156 3.846 1 89.31 96 ALA A C 1
ATOM 721 O O . ALA A 1 96 ? 7.84 12.445 5.012 1 89.31 96 ALA A O 1
ATOM 722 N N . GLU A 1 97 ? 7.793 12.875 2.807 1 87.62 97 GLU A N 1
ATOM 723 C CA . GLU A 1 97 ? 7.074 14.133 2.994 1 87.62 97 GLU A CA 1
ATOM 724 C C . GLU A 1 97 ? 6.082 14.375 1.861 1 87.62 97 GLU A C 1
ATOM 726 O O . GLU A 1 97 ? 6.379 14.102 0.698 1 87.62 97 GLU A O 1
ATOM 731 N N . ALA A 1 98 ? 4.871 14.922 2.297 1 85.31 98 ALA A N 1
ATOM 732 C CA . ALA A 1 98 ? 3.848 15.359 1.354 1 85.31 98 ALA A CA 1
ATOM 733 C C . ALA A 1 98 ? 3.479 16.828 1.59 1 85.31 98 ALA A C 1
ATOM 735 O O . ALA A 1 98 ? 3.254 17.234 2.73 1 85.31 98 ALA A O 1
ATOM 736 N N . THR A 1 99 ? 3.518 17.516 0.609 1 83.75 99 THR A N 1
ATOM 737 C CA . THR A 1 99 ? 3.1 18.922 0.65 1 83.75 99 THR A CA 1
ATOM 738 C C . THR A 1 99 ? 2.031 19.203 -0.403 1 83.75 99 THR A C 1
ATOM 740 O O . THR A 1 99 ? 2.061 18.625 -1.491 1 83.75 99 THR A O 1
ATOM 743 N N . PRO A 1 100 ? 1.02 20.016 -0.001 1 76.31 100 PRO A N 1
ATOM 744 C CA . PRO A 1 100 ? -0.027 20.328 -0.973 1 76.31 100 PRO A CA 1
ATOM 745 C C . PRO A 1 100 ? 0.509 21.094 -2.188 1 76.31 100 PRO A C 1
ATOM 747 O O . PRO A 1 100 ? 1.424 21.906 -2.057 1 76.31 100 PRO A O 1
ATOM 750 N N . SER A 1 101 ? 0.364 20.562 -3.279 1 71.19 101 SER A N 1
ATOM 751 C CA . SER A 1 101 ? 0.572 21.297 -4.523 1 71.19 101 SER A CA 1
ATOM 752 C C . SER A 1 101 ? -0.577 21.062 -5.5 1 71.19 101 SER A C 1
ATOM 754 O O . SER A 1 101 ? -1.538 20.359 -5.18 1 71.19 101 SER A O 1
ATOM 756 N N . LYS A 1 102 ? -0.663 21.719 -6.699 1 61.06 102 LYS A N 1
ATOM 757 C CA . LYS A 1 102 ? -1.66 21.391 -7.715 1 61.06 102 LYS A CA 1
ATOM 758 C C . LYS A 1 102 ? -1.778 19.891 -7.918 1 61.06 102 LYS A C 1
ATOM 760 O O . LYS A 1 102 ? -2.873 19.375 -8.156 1 61.06 102 LYS A O 1
ATOM 765 N N . THR A 1 103 ? -0.578 19.25 -7.754 1 50.31 103 THR A N 1
ATOM 766 C CA . THR A 1 103 ? -0.463 17.797 -7.75 1 50.31 103 THR A CA 1
ATOM 767 C C . THR A 1 103 ? 0.25 17.312 -6.488 1 50.31 103 THR A C 1
ATOM 769 O O . THR A 1 103 ? 1.308 17.844 -6.129 1 50.31 103 THR A O 1
ATOM 772 N N . LEU A 1 104 ? -0.477 16.578 -5.684 1 48.56 104 LEU A N 1
ATOM 773 C CA . LEU A 1 104 ? 0.17 16.109 -4.469 1 48.56 104 LEU A CA 1
ATOM 774 C C . LEU A 1 104 ? 1.406 15.273 -4.801 1 48.56 104 LEU A C 1
ATOM 776 O O . LEU A 1 104 ? 1.327 14.312 -5.57 1 48.56 104 LEU A O 1
ATOM 780 N N . LYS A 1 105 ? 2.602 15.812 -4.605 1 53.66 105 LYS A N 1
ATOM 781 C CA . LYS A 1 105 ? 3.879 15.133 -4.793 1 53.66 105 LYS A CA 1
ATOM 782 C C . LYS A 1 105 ? 4.395 14.555 -3.477 1 53.66 105 LYS A C 1
ATOM 784 O O . LYS A 1 105 ? 4.344 15.219 -2.441 1 53.66 105 LYS A O 1
ATOM 789 N N . ILE A 1 106 ? 4.582 13.242 -3.367 1 52.22 106 ILE A N 1
ATOM 790 C CA . ILE A 1 106 ? 5.195 12.578 -2.219 1 52.22 106 ILE A CA 1
ATOM 791 C C . ILE A 1 106 ? 6.613 12.133 -2.574 1 52.22 106 ILE A C 1
ATOM 793 O O . ILE A 1 106 ? 6.84 11.547 -3.635 1 52.22 106 ILE A O 1
ATOM 797 N N . GLU A 1 107 ? 7.57 12.594 -1.89 1 60.41 107 GLU A N 1
ATOM 798 C CA . GLU A 1 107 ? 8.969 12.242 -2.088 1 60.41 107 GLU A CA 1
ATOM 799 C C . GLU A 1 107 ? 9.5 11.398 -0.926 1 60.41 107 GLU A C 1
ATOM 801 O O . GLU A 1 107 ? 9.195 11.68 0.236 1 60.41 107 GLU A O 1
ATOM 806 N N . PHE A 1 108 ? 10.07 10.289 -1.236 1 58.94 108 PHE A N 1
ATOM 807 C CA . PHE A 1 108 ? 10.805 9.477 -0.274 1 58.94 108 PHE A CA 1
ATOM 808 C C . PHE A 1 108 ? 12.305 9.727 -0.39 1 58.94 108 PHE A C 1
ATOM 810 O O . PHE A 1 108 ? 12.852 9.742 -1.493 1 58.94 108 PHE A O 1
ATOM 817 N N . ARG A 1 109 ? 13 10.117 0.623 1 63.31 109 ARG A N 1
ATOM 818 C CA . ARG A 1 109 ? 14.445 10.305 0.671 1 63.31 109 ARG A CA 1
ATOM 819 C C . ARG A 1 109 ? 15.086 9.344 1.666 1 63.31 109 ARG A C 1
ATOM 821 O O . ARG A 1 109 ? 14.633 9.219 2.805 1 63.31 109 ARG A O 1
ATOM 828 N N . VAL A 1 110 ? 16.062 8.57 1.221 1 61.62 110 VAL A N 1
ATOM 829 C CA . VAL A 1 110 ? 16.844 7.734 2.125 1 61.62 110 VAL A CA 1
ATOM 830 C C . VAL A 1 110 ? 17.859 8.586 2.867 1 61.62 110 VAL A C 1
ATOM 832 O O . VAL A 1 110 ? 18.609 9.352 2.248 1 61.62 110 VAL A O 1
ATOM 835 N N . LEU A 1 111 ? 17.875 8.531 4.207 1 67.94 111 LEU A N 1
ATOM 836 C CA . LEU A 1 111 ? 18.797 9.32 5.02 1 67.94 111 LEU A CA 1
ATOM 837 C C . LEU A 1 111 ? 20.016 8.5 5.391 1 67.94 111 LEU A C 1
ATOM 839 O O . LEU A 1 111 ? 19.938 7.281 5.551 1 67.94 111 LEU A O 1
ATOM 843 N N . MET B 1 1 ? -4.652 -30 21.484 1 28.89 1 MET B N 1
ATOM 844 C CA . MET B 1 1 ? -4.594 -29.75 20.047 1 28.89 1 MET B CA 1
ATOM 845 C C . MET B 1 1 ? -3.941 -28.406 19.75 1 28.89 1 MET B C 1
ATOM 847 O O . MET B 1 1 ? -4.492 -27.359 20.094 1 28.89 1 MET B O 1
ATOM 851 N N . GLU B 1 2 ? -2.666 -28.156 19.891 1 32 2 GLU B N 1
ATOM 852 C CA . GLU B 1 2 ? -1.803 -26.984 19.812 1 32 2 GLU B CA 1
ATOM 853 C C . GLU B 1 2 ? -2.102 -26.156 18.562 1 32 2 GLU B C 1
ATOM 855 O O . GLU B 1 2 ? -2.141 -26.703 17.453 1 32 2 GLU B O 1
ATOM 860 N N . ASN B 1 3 ? -3.008 -25.25 18.625 1 34.56 3 ASN B N 1
ATOM 861 C CA . ASN B 1 3 ? -3.461 -24.359 17.547 1 34.56 3 ASN B CA 1
ATOM 862 C C . ASN B 1 3 ? -2.305 -23.922 16.656 1 34.56 3 ASN B C 1
ATOM 864 O O . ASN B 1 3 ? -1.515 -23.062 17.047 1 34.56 3 ASN B O 1
ATOM 868 N N . GLN B 1 4 ? -1.477 -24.766 16.062 1 34.22 4 GLN B N 1
ATOM 869 C CA . GLN B 1 4 ? -0.364 -24.609 15.133 1 34.22 4 GLN B CA 1
ATOM 870 C C . GLN B 1 4 ? -0.608 -23.438 14.188 1 34.22 4 GLN B C 1
ATOM 872 O O . GLN B 1 4 ? -1.497 -23.5 13.336 1 34.22 4 GLN B O 1
ATOM 877 N N . HIS B 1 5 ? -0.638 -22.188 14.492 1 41.31 5 HIS B N 1
ATOM 878 C CA . HIS B 1 5 ? -0.71 -20.953 13.711 1 41.31 5 HIS B CA 1
ATOM 879 C C . HIS B 1 5 ? -0.027 -21.125 12.359 1 41.31 5 HIS B C 1
ATOM 881 O O . HIS B 1 5 ? 1.203 -21.156 12.281 1 41.31 5 HIS B O 1
ATOM 887 N N . GLN B 1 6 ? -0.387 -22.062 11.5 1 42.72 6 GLN B N 1
ATOM 888 C CA . GLN B 1 6 ? 0.091 -22.281 10.141 1 42.72 6 GLN B CA 1
ATOM 889 C C . GLN B 1 6 ? 0.388 -20.969 9.43 1 42.72 6 GLN B C 1
ATOM 891 O O . GLN B 1 6 ? -0.473 -20.094 9.367 1 42.72 6 GLN B O 1
ATOM 896 N N . SER B 1 7 ? 1.616 -20.531 9.523 1 54.25 7 SER B N 1
ATOM 897 C CA . SER B 1 7 ? 2.072 -19.391 8.75 1 54.25 7 SER B CA 1
ATOM 898 C C . SER B 1 7 ? 1.362 -19.312 7.406 1 54.25 7 SER B C 1
ATOM 900 O O . SER B 1 7 ? 1.244 -20.312 6.703 1 54.25 7 SER B O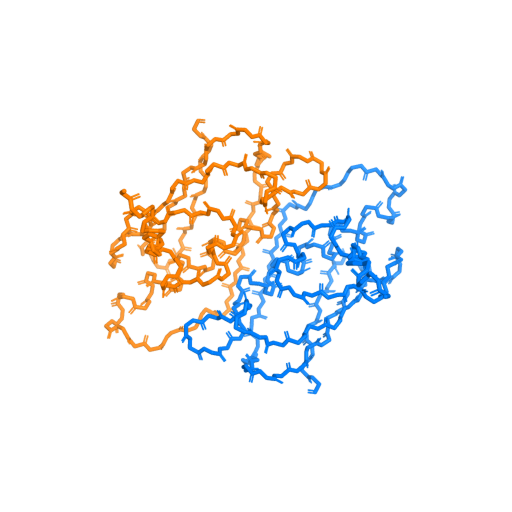 1
ATOM 902 N N . SER B 1 8 ? 0.453 -18.312 7.207 1 68.44 8 SER B N 1
ATOM 903 C CA . SER B 1 8 ? -0.248 -18.109 5.945 1 68.44 8 SER B CA 1
ATOM 904 C C . SER B 1 8 ? 0.731 -17.984 4.781 1 68.44 8 SER B C 1
ATOM 906 O O . SER B 1 8 ? 1.862 -17.531 4.961 1 68.44 8 SER B O 1
ATOM 908 N N . LYS B 1 9 ? 0.552 -18.828 3.77 1 79.94 9 LYS B N 1
ATOM 909 C CA . LYS B 1 9 ? 1.318 -18.703 2.535 1 79.94 9 LYS B CA 1
ATOM 910 C C . LYS B 1 9 ? 1.686 -17.234 2.275 1 79.94 9 LYS B C 1
ATOM 912 O O . LYS B 1 9 ? 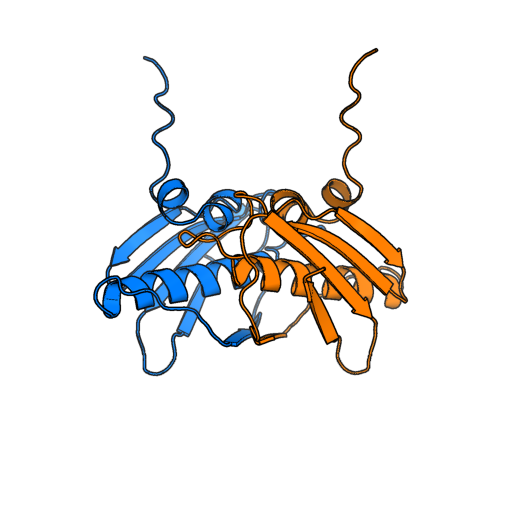2.809 -16.938 1.863 1 79.94 9 LYS B O 1
ATOM 917 N N . THR B 1 10 ? 0.803 -16.438 2.736 1 84.38 10 THR B N 1
ATOM 918 C CA . THR B 1 10 ? 1.03 -15.008 2.496 1 84.38 10 THR B CA 1
ATOM 919 C C . THR B 1 10 ? 2.182 -14.492 3.354 1 84.38 10 THR B C 1
ATOM 921 O O . THR B 1 10 ? 3 -13.695 2.889 1 84.38 10 THR B O 1
ATOM 924 N N . SER B 1 11 ? 2.234 -14.938 4.59 1 80 11 SER B N 1
ATOM 925 C CA . SER B 1 11 ? 3.281 -14.469 5.492 1 80 11 SER B CA 1
ATOM 926 C C . SER B 1 11 ? 4.664 -14.875 4.992 1 80 11 SER B C 1
ATOM 928 O O . SER B 1 11 ? 5.641 -14.148 5.188 1 80 11 SER B O 1
ATOM 930 N N . GLU B 1 12 ? 4.703 -15.93 4.262 1 82.31 12 GLU B N 1
ATOM 931 C CA . GLU B 1 12 ? 5.969 -16.453 3.762 1 82.31 12 GLU B CA 1
ATOM 932 C C . GLU B 1 12 ? 6.422 -15.695 2.514 1 82.31 12 GLU B C 1
ATOM 934 O O . GLU B 1 12 ? 7.621 -15.562 2.26 1 82.31 12 GLU B O 1
ATOM 939 N N . VAL B 1 13 ? 5.465 -15.164 1.827 1 84.12 13 VAL B N 1
ATOM 940 C CA . VAL B 1 13 ? 5.836 -14.656 0.51 1 84.12 13 VAL B CA 1
ATOM 941 C C . VAL B 1 13 ? 5.906 -13.133 0.544 1 84.12 13 VAL B C 1
ATOM 943 O O . VAL B 1 13 ? 6.648 -12.523 -0.229 1 84.12 13 VAL B O 1
ATOM 946 N N . ASP B 1 14 ? 5.227 -12.562 1.458 1 89.31 14 ASP B N 1
ATOM 947 C CA . ASP B 1 14 ? 5.141 -11.102 1.466 1 89.31 14 ASP B CA 1
ATOM 948 C C . ASP B 1 14 ? 4.609 -10.594 2.803 1 89.31 14 ASP B C 1
ATOM 950 O O . ASP B 1 14 ? 3.398 -10.562 3.029 1 89.31 14 ASP B O 1
ATOM 954 N N . ALA B 1 15 ? 5.445 -10.07 3.713 1 89.12 15 ALA B N 1
ATOM 955 C CA . ALA B 1 15 ? 5.086 -9.68 5.074 1 89.12 15 ALA B CA 1
ATOM 956 C C . ALA B 1 15 ? 4.145 -8.477 5.066 1 89.12 15 ALA B C 1
ATOM 958 O O . ALA B 1 15 ? 3.111 -8.484 5.742 1 89.12 15 ALA B O 1
ATOM 959 N N . PRO B 1 16 ? 4.469 -7.438 4.277 1 90.81 16 PRO B N 1
ATOM 960 C CA . PRO B 1 16 ? 3.521 -6.32 4.227 1 90.81 16 PRO B CA 1
ATOM 961 C C . PRO B 1 16 ? 2.133 -6.742 3.752 1 90.81 16 PRO B C 1
ATOM 963 O O . PRO B 1 16 ? 1.125 -6.289 4.301 1 90.81 16 PRO B O 1
ATOM 966 N N . LEU B 1 17 ? 2.094 -7.543 2.74 1 90.31 17 LEU B N 1
ATOM 967 C CA . LEU B 1 17 ? 0.809 -8.023 2.242 1 90.31 17 LEU B CA 1
ATOM 968 C C . LEU B 1 17 ? 0.057 -8.789 3.324 1 90.31 17 LEU B C 1
ATOM 970 O O . LEU B 1 17 ? -1.152 -8.617 3.488 1 90.31 17 LEU B O 1
ATOM 974 N N . HIS B 1 18 ? 0.737 -9.594 4.078 1 90.38 18 HIS B N 1
ATOM 975 C CA . HIS B 1 18 ? 0.133 -10.375 5.148 1 90.38 18 HIS B CA 1
ATOM 976 C C . HIS B 1 18 ? -0.494 -9.477 6.207 1 90.38 18 HIS B C 1
ATOM 978 O O . HIS B 1 18 ? -1.543 -9.805 6.766 1 90.38 18 HIS B O 1
ATOM 984 N N . SER B 1 19 ? 0.092 -8.414 6.496 1 88.38 19 SER B N 1
ATOM 985 C CA . SER B 1 19 ? -0.368 -7.508 7.539 1 88.38 19 SER B CA 1
ATOM 986 C C . SER B 1 19 ? -1.716 -6.891 7.184 1 88.38 19 SER B C 1
ATOM 988 O O . SER B 1 19 ? -2.426 -6.387 8.055 1 88.38 19 SER B O 1
ATOM 990 N N . THR B 1 20 ? -2.059 -6.879 5.887 1 87.69 20 THR B N 1
ATOM 991 C CA . THR B 1 20 ? -3.322 -6.285 5.469 1 87.69 20 THR B CA 1
ATOM 992 C C . THR B 1 20 ? -4.477 -7.262 5.676 1 87.69 20 THR B C 1
ATOM 994 O O . THR B 1 20 ? -5.645 -6.871 5.613 1 87.69 20 THR B O 1
ATOM 997 N N . GLY B 1 21 ? -4.188 -8.539 5.867 1 86.25 21 GLY B N 1
ATOM 998 C CA . GLY B 1 21 ? -5.215 -9.539 6.078 1 86.25 21 GLY B CA 1
ATOM 999 C C . GLY B 1 21 ? -5.543 -10.328 4.824 1 86.25 21 GLY B C 1
ATOM 1000 O O . GLY B 1 21 ? -6.395 -11.219 4.848 1 86.25 21 GLY B O 1
ATOM 1001 N N . PHE B 1 22 ? -4.844 -10.016 3.76 1 82.12 22 PHE B N 1
ATOM 1002 C CA . PHE B 1 22 ? -5.109 -10.695 2.498 1 82.12 22 PHE B CA 1
ATOM 1003 C C . PHE B 1 22 ? -4.477 -12.078 2.484 1 82.12 22 PHE B C 1
ATOM 1005 O O . PHE B 1 22 ? -3.352 -12.258 2.959 1 82.12 22 PHE B O 1
ATOM 1012 N N . GLU B 1 23 ? -5.242 -13.016 1.951 1 88.19 23 GLU B N 1
ATOM 1013 C CA . GLU B 1 23 ? -4.758 -14.383 1.798 1 88.19 23 GLU B CA 1
ATOM 1014 C C . GLU B 1 23 ? -4.676 -14.781 0.326 1 88.19 23 GLU B C 1
ATOM 1016 O O . GLU B 1 23 ? -5.691 -14.805 -0.373 1 88.19 23 GLU B O 1
ATOM 1021 N N . ILE B 1 24 ? -3.512 -15.078 -0.056 1 90 24 ILE B N 1
ATOM 1022 C CA . ILE B 1 24 ? -3.301 -15.492 -1.437 1 90 24 ILE B CA 1
ATOM 1023 C C . ILE B 1 24 ? -3.998 -16.828 -1.682 1 90 24 ILE B C 1
ATOM 1025 O O . ILE B 1 24 ? -3.873 -17.766 -0.881 1 90 24 ILE B O 1
ATOM 1029 N N . GLN B 1 25 ? -4.777 -16.938 -2.721 1 91.38 25 GLN B N 1
ATOM 1030 C CA . GLN B 1 25 ? -5.5 -18.141 -3.1 1 91.38 25 GLN B CA 1
ATOM 1031 C C . GLN B 1 25 ? -4.773 -18.891 -4.219 1 91.38 25 GLN B C 1
ATOM 1033 O O . GLN B 1 25 ? -4.449 -20.062 -4.074 1 91.38 25 GLN B O 1
ATOM 1038 N N . ASP B 1 26 ? -4.645 -18.203 -5.301 1 90.94 26 ASP B N 1
ATOM 1039 C CA . ASP B 1 26 ? -3.887 -18.75 -6.426 1 90.94 26 ASP B CA 1
ATOM 1040 C C . ASP B 1 26 ? -2.494 -18.125 -6.5 1 90.94 26 ASP B C 1
ATOM 1042 O O . ASP B 1 26 ? -2.348 -16.906 -6.367 1 90.94 26 ASP B O 1
ATOM 1046 N N . LEU B 1 27 ? -1.544 -18.953 -6.664 1 91.12 27 LEU B N 1
ATOM 1047 C CA . LEU B 1 27 ? -0.159 -18.516 -6.809 1 91.12 27 LEU B CA 1
ATOM 1048 C C . LEU B 1 27 ? 0.543 -19.297 -7.91 1 91.12 27 LEU B C 1
ATOM 1050 O O . LEU B 1 27 ? 1.034 -20.406 -7.672 1 91.12 27 LEU B O 1
ATOM 1054 N N . SER B 1 28 ? 0.479 -18.719 -9.078 1 89.25 28 SER B N 1
ATOM 1055 C CA . SER B 1 28 ? 1.139 -19.297 -10.242 1 89.25 28 SER B CA 1
ATOM 1056 C C . SER B 1 28 ? 1.606 -18.219 -11.211 1 89.25 28 SER B C 1
ATOM 1058 O O . SER B 1 28 ? 1.185 -17.062 -11.109 1 89.25 28 SER B O 1
ATOM 1060 N N . PRO B 1 29 ? 2.514 -18.594 -12.156 1 87.25 29 PRO B N 1
ATOM 1061 C CA . PRO B 1 29 ? 2.961 -17.625 -13.148 1 87.25 29 PRO B CA 1
ATOM 1062 C C . PRO B 1 29 ? 1.816 -17.078 -14.008 1 87.25 29 PRO B C 1
ATOM 1064 O O . PRO B 1 29 ? 1.963 -16.047 -14.664 1 87.25 29 PRO B O 1
ATOM 1067 N N . LYS B 1 30 ? 0.681 -17.766 -14.016 1 87.81 30 LYS B N 1
ATOM 1068 C CA . LYS B 1 30 ? -0.422 -17.391 -14.891 1 87.81 30 LYS B CA 1
ATOM 1069 C C . LYS B 1 30 ? -1.472 -16.578 -14.141 1 87.81 30 LYS B C 1
ATOM 1071 O O . LYS B 1 30 ? -2.314 -15.922 -14.758 1 87.81 30 LYS B O 1
ATOM 1076 N N . ARG B 1 31 ? -1.435 -16.75 -12.773 1 88.38 31 ARG B N 1
ATOM 1077 C CA . ARG B 1 31 ? -2.48 -16.094 -12 1 88.38 31 ARG B CA 1
ATOM 1078 C C . ARG B 1 31 ? -2.088 -15.977 -10.531 1 88.38 31 ARG B C 1
ATOM 1080 O O . ARG B 1 31 ? -1.644 -16.953 -9.922 1 88.38 31 ARG B O 1
ATOM 1087 N N . VAL B 1 32 ? -2.17 -14.789 -10.039 1 89.94 32 VAL B N 1
ATOM 1088 C CA . VAL B 1 32 ? -2.141 -14.555 -8.602 1 89.94 32 VAL B CA 1
ATOM 1089 C C . VAL B 1 32 ? -3.479 -13.977 -8.141 1 89.94 32 VAL B C 1
ATOM 1091 O O . VAL B 1 32 ? -3.977 -13.016 -8.727 1 89.94 32 VAL B O 1
ATOM 1094 N N . SER B 1 33 ? -4.094 -14.594 -7.191 1 89.44 33 SER B N 1
ATOM 1095 C CA . SER B 1 33 ? -5.395 -14.102 -6.75 1 89.44 33 SER B CA 1
ATOM 1096 C C . SER B 1 33 ? -5.551 -14.242 -5.238 1 89.44 33 SER B C 1
ATOM 1098 O O . SER B 1 33 ? -4.789 -14.969 -4.594 1 89.44 33 SER B O 1
ATOM 1100 N N . SER B 1 34 ? -6.512 -13.516 -4.734 1 89.38 34 SER B N 1
ATOM 1101 C CA . SER B 1 34 ? -6.77 -13.547 -3.301 1 89.38 34 SER B CA 1
ATOM 1102 C C . SER B 1 34 ? -8.188 -13.07 -2.982 1 89.38 34 SER B C 1
ATOM 1104 O O . SER B 1 34 ? -8.773 -12.312 -3.754 1 89.38 34 SER B O 1
ATOM 1106 N N . TYR B 1 35 ? -8.648 -13.594 -1.887 1 87.12 35 TYR B N 1
ATOM 1107 C CA . TYR B 1 35 ? -9.805 -13 -1.223 1 87.12 35 TYR B CA 1
ATOM 1108 C C . TYR B 1 35 ? -9.367 -12.117 -0.057 1 87.12 35 TYR B C 1
ATOM 1110 O O . TYR B 1 35 ? -8.43 -12.453 0.665 1 87.12 35 TYR B O 1
ATOM 1118 N N . LEU B 1 36 ? -10.023 -10.977 0.013 1 84.12 36 LEU B N 1
ATOM 1119 C CA . LEU B 1 36 ? -9.703 -10.016 1.065 1 84.12 36 LEU B CA 1
ATOM 1120 C C . LEU B 1 36 ? -10.969 -9.578 1.801 1 84.12 36 LEU B C 1
ATOM 1122 O O . LEU B 1 36 ? -11.742 -8.773 1.286 1 84.12 36 LEU B O 1
ATOM 1126 N N . PRO B 1 37 ? -11.18 -10.289 2.979 1 91.19 37 PRO B N 1
ATOM 1127 C CA . PRO B 1 37 ? -12.188 -9.656 3.832 1 91.19 37 PRO B CA 1
ATOM 1128 C C . PRO B 1 37 ? -11.781 -8.258 4.289 1 91.19 37 PRO B C 1
ATOM 1130 O O . PRO B 1 37 ? -10.695 -8.078 4.848 1 91.19 37 PRO B O 1
ATOM 1133 N N . VAL B 1 38 ? -12.672 -7.309 3.979 1 93.5 38 VAL B N 1
ATOM 1134 C CA . VAL B 1 38 ? -12.367 -5.938 4.383 1 93.5 38 VAL B CA 1
ATOM 1135 C C . VAL B 1 38 ? -12.672 -5.758 5.867 1 93.5 38 VAL B C 1
ATOM 1137 O O . VAL B 1 38 ? -13.836 -5.727 6.273 1 93.5 38 VAL B O 1
ATOM 1140 N N . THR B 1 39 ? -11.609 -5.758 6.641 1 94.06 39 THR B N 1
ATOM 1141 C CA . THR B 1 39 ? -11.68 -5.566 8.086 1 94.06 39 THR B CA 1
ATOM 1142 C C . THR B 1 39 ? -11.07 -4.227 8.484 1 94.06 39 THR B C 1
ATOM 1144 O O . THR B 1 39 ? -10.562 -3.49 7.637 1 94.06 39 THR B O 1
ATOM 1147 N N . GLN B 1 40 ? -11.031 -3.957 9.75 1 91.62 40 GLN B N 1
ATOM 1148 C CA . GLN B 1 40 ? -10.484 -2.697 10.242 1 91.62 40 GLN B CA 1
ATOM 1149 C C . GLN B 1 40 ? -8.984 -2.602 9.945 1 91.62 40 GLN B C 1
ATOM 1151 O O . GLN B 1 40 ? -8.445 -1.504 9.805 1 91.62 40 GLN B O 1
ATOM 1156 N N . LYS B 1 41 ? -8.375 -3.721 9.742 1 89.62 41 LYS B N 1
ATOM 1157 C CA . LYS B 1 41 ? -6.93 -3.768 9.523 1 89.62 41 LYS B CA 1
ATOM 1158 C C . LYS B 1 41 ? -6.551 -3.096 8.203 1 89.62 41 LYS B C 1
ATOM 1160 O O . LYS B 1 41 ? -5.43 -2.613 8.047 1 89.62 41 LYS B O 1
ATOM 1165 N N . CYS B 1 42 ? -7.535 -3.109 7.285 1 92.94 42 CYS B N 1
ATOM 1166 C CA . CYS B 1 42 ? -7.176 -2.594 5.969 1 92.94 42 CYS B CA 1
ATOM 1167 C C . CYS B 1 42 ? -8.039 -1.391 5.605 1 92.94 42 CYS B C 1
ATOM 1169 O O . CYS B 1 42 ? -8.07 -0.973 4.445 1 92.94 42 CYS B O 1
ATOM 1171 N N . CYS B 1 43 ? -8.766 -0.806 6.586 1 93.38 43 CYS B N 1
ATOM 1172 C CA . CYS B 1 43 ? -9.664 0.309 6.301 1 93.38 43 CYS B CA 1
ATOM 1173 C C . CYS B 1 43 ? -9.023 1.637 6.688 1 93.38 43 CYS B C 1
ATOM 1175 O O . CYS B 1 43 ? -8.227 1.696 7.625 1 93.38 43 CYS B O 1
ATOM 1177 N N . GLN B 1 44 ? -9.352 2.633 5.941 1 89.5 44 GLN B N 1
ATOM 1178 C CA . GLN B 1 44 ? -9.047 4.008 6.332 1 89.5 44 GLN B CA 1
ATOM 1179 C C . GLN B 1 44 ? -10.07 4.535 7.332 1 89.5 44 GLN B C 1
ATOM 1181 O O . GLN B 1 44 ? -11.023 3.842 7.676 1 89.5 44 GLN B O 1
ATOM 1186 N N . PRO B 1 45 ? -9.852 5.695 7.91 1 88.5 45 PRO B N 1
ATOM 1187 C CA . PRO B 1 45 ? -10.664 6.184 9.031 1 88.5 45 PRO B CA 1
ATOM 1188 C C . PRO B 1 45 ? -12.148 6.281 8.695 1 88.5 45 PRO B C 1
ATOM 1190 O O . PRO B 1 45 ? -12.992 6.305 9.594 1 88.5 45 PRO B O 1
ATOM 1193 N N . PHE B 1 46 ? -12.531 6.277 7.445 1 91.19 46 PHE B N 1
ATOM 1194 C CA . PHE B 1 46 ? -13.93 6.43 7.055 1 91.19 46 PHE B CA 1
ATOM 1195 C C . PHE B 1 46 ? -14.555 5.074 6.734 1 91.19 46 PHE B C 1
ATOM 1197 O O . PHE B 1 46 ? -15.555 4.996 6.027 1 91.19 46 PHE B O 1
ATOM 1204 N N . LYS B 1 47 ? -13.922 4.012 7.086 1 92.94 47 LYS B N 1
ATOM 1205 C CA . LYS B 1 47 ? -14.422 2.643 7.066 1 92.94 47 LYS B CA 1
ATOM 1206 C C . LYS B 1 47 ? -14.57 2.133 5.637 1 92.94 47 LYS B C 1
ATOM 1208 O O . LYS B 1 47 ? -15.523 1.41 5.328 1 92.94 47 LYS B O 1
ATOM 1213 N N . VAL B 1 48 ? -13.82 2.619 4.82 1 93 48 VAL B N 1
ATOM 1214 C CA . VAL B 1 48 ? -13.664 2.078 3.473 1 93 48 VAL B CA 1
ATOM 1215 C C . VAL B 1 48 ? -12.25 1.545 3.283 1 93 48 VAL B C 1
ATOM 1217 O O . VAL B 1 48 ? -11.336 1.916 4.023 1 93 48 VAL B O 1
ATOM 1220 N N . LEU B 1 49 ? -12.156 0.639 2.33 1 92.56 49 LEU B N 1
ATOM 1221 C CA . LEU B 1 49 ? -10.844 0.075 2.035 1 92.56 49 LEU B CA 1
ATOM 1222 C C . LEU B 1 49 ? -9.828 1.178 1.753 1 92.56 49 LEU B C 1
ATOM 1224 O O . LEU B 1 49 ? -10.102 2.096 0.977 1 92.56 49 LEU B O 1
ATOM 1228 N N . HIS B 1 50 ? -8.758 1.127 2.461 1 94.25 50 HIS B N 1
ATOM 1229 C CA . HIS B 1 50 ? -7.672 2.08 2.262 1 94.25 50 HIS B CA 1
ATOM 1230 C C . HIS B 1 50 ? -7.09 1.963 0.857 1 94.25 50 HIS B C 1
ATOM 1232 O O . HIS B 1 50 ? -6.656 0.883 0.448 1 94.25 50 HIS B O 1
ATOM 1238 N N . GLY B 1 51 ? -7.02 3.055 0.112 1 91.38 51 GLY B N 1
ATOM 1239 C CA . GLY B 1 51 ? -6.477 3.035 -1.236 1 91.38 51 GLY B CA 1
ATOM 1240 C C . GLY B 1 51 ? -5.039 2.551 -1.295 1 91.38 51 GLY B C 1
ATOM 1241 O O . GLY B 1 51 ? -4.625 1.935 -2.277 1 91.38 51 GLY B O 1
ATOM 1242 N N . GLY B 1 52 ? -4.285 2.877 -0.294 1 92.62 52 GLY B N 1
ATOM 1243 C CA . GLY B 1 52 ? -2.912 2.404 -0.2 1 92.62 52 GLY B CA 1
ATOM 1244 C C . GLY B 1 52 ? -2.809 0.898 -0.047 1 92.62 52 GLY B C 1
ATOM 1245 O O . GLY B 1 52 ? -1.834 0.289 -0.492 1 92.62 52 GLY B O 1
ATOM 1246 N N . VAL B 1 53 ? -3.789 0.294 0.611 1 93.19 53 VAL B N 1
ATOM 1247 C CA . VAL B 1 53 ? -3.816 -1.16 0.725 1 93.19 53 VAL B CA 1
ATOM 1248 C C . VAL B 1 53 ? -4.086 -1.781 -0.644 1 93.19 53 VAL B C 1
ATOM 1250 O O . VAL B 1 53 ? -3.447 -2.764 -1.023 1 93.19 53 VAL B O 1
ATOM 1253 N N . SER B 1 54 ? -5.02 -1.159 -1.384 1 91.06 54 SER B N 1
ATOM 1254 C CA . SER B 1 54 ? -5.246 -1.617 -2.75 1 91.06 54 SER B CA 1
ATOM 1255 C C . SER B 1 54 ? -3.965 -1.543 -3.576 1 91.06 54 SER B C 1
ATOM 1257 O O . SER B 1 54 ? -3.646 -2.473 -4.32 1 91.06 54 SER B O 1
ATOM 1259 N N . ALA B 1 55 ? -3.236 -0.466 -3.424 1 91.25 55 ALA B N 1
ATOM 1260 C CA . ALA B 1 55 ? -1.979 -0.292 -4.145 1 91.25 55 ALA B CA 1
ATOM 1261 C C . ALA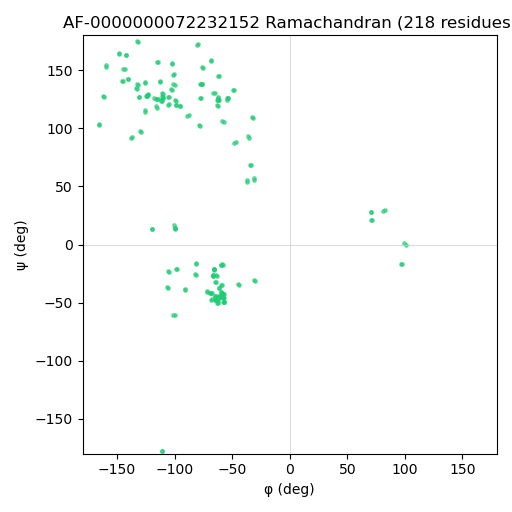 B 1 55 ? -0.953 -1.339 -3.723 1 91.25 55 ALA B C 1
ATOM 1263 O O . ALA B 1 55 ? -0.226 -1.88 -4.559 1 91.25 55 ALA B O 1
ATOM 1264 N N . LEU B 1 56 ? -0.846 -1.579 -2.461 1 93.12 56 LEU B N 1
ATOM 1265 C CA . LEU B 1 56 ? 0.068 -2.582 -1.927 1 93.12 56 LEU B CA 1
ATOM 1266 C C . LEU B 1 56 ? -0.234 -3.959 -2.512 1 93.12 56 LEU B C 1
ATOM 1268 O O . LEU B 1 56 ? 0.677 -4.664 -2.955 1 93.12 56 LEU B O 1
ATOM 1272 N N . VAL B 1 57 ? -1.518 -4.312 -2.549 1 90.81 57 VAL B N 1
ATOM 1273 C CA . VAL B 1 57 ? -1.927 -5.602 -3.096 1 90.81 57 VAL B CA 1
ATOM 1274 C C . VAL B 1 57 ? -1.544 -5.684 -4.57 1 90.81 57 VAL B C 1
ATOM 1276 O O . VAL B 1 57 ? -0.955 -6.672 -5.012 1 90.81 57 VAL B O 1
ATOM 1279 N N . ALA B 1 58 ? -1.877 -4.641 -5.316 1 89.31 58 ALA B N 1
ATOM 1280 C CA . ALA B 1 58 ? -1.559 -4.602 -6.742 1 89.31 58 ALA B CA 1
ATOM 1281 C C . ALA B 1 58 ? -0.06 -4.777 -6.977 1 89.31 58 ALA B C 1
ATOM 1283 O O . ALA B 1 58 ? 0.356 -5.582 -7.809 1 89.31 58 ALA B O 1
ATOM 1284 N N . GLU B 1 59 ? 0.738 -4.016 -6.266 1 89.69 59 GLU B N 1
ATOM 1285 C CA . GLU B 1 59 ? 2.191 -4.09 -6.391 1 89.69 59 GLU B CA 1
ATOM 1286 C C . GLU B 1 59 ? 2.705 -5.477 -6.023 1 89.69 59 GLU B C 1
ATOM 1288 O O . GLU B 1 59 ? 3.557 -6.035 -6.719 1 89.69 59 GLU B O 1
ATOM 1293 N N . ALA B 1 60 ? 2.225 -6.066 -4.945 1 91.62 60 ALA B N 1
ATOM 1294 C CA . ALA B 1 60 ? 2.646 -7.387 -4.48 1 91.62 60 ALA B CA 1
ATOM 1295 C C . ALA B 1 60 ? 2.326 -8.461 -5.516 1 91.62 60 ALA B C 1
ATOM 1297 O O . ALA B 1 60 ? 3.184 -9.273 -5.859 1 91.62 60 ALA B O 1
ATOM 1298 N N . PHE B 1 61 ? 1.064 -8.391 -6.043 1 89.5 61 PHE B N 1
ATOM 1299 C CA . PHE B 1 61 ? 0.642 -9.398 -7.012 1 89.5 61 PHE B CA 1
ATOM 1300 C C . PHE B 1 61 ? 1.479 -9.312 -8.281 1 89.5 61 PHE B C 1
ATOM 1302 O O . PHE B 1 61 ? 1.928 -10.336 -8.812 1 89.5 61 PHE B O 1
ATOM 1309 N N . ALA B 1 62 ? 1.654 -8.094 -8.742 1 87.94 62 ALA B N 1
ATOM 1310 C CA . ALA B 1 62 ? 2.48 -7.887 -9.922 1 87.94 62 ALA B CA 1
ATOM 1311 C C . ALA B 1 62 ? 3.898 -8.406 -9.703 1 87.94 62 ALA B C 1
ATOM 1313 O O . ALA B 1 62 ? 4.457 -9.094 -10.562 1 87.94 62 ALA B O 1
ATOM 1314 N N . SER B 1 63 ? 4.461 -8.094 -8.562 1 89.25 63 SER B N 1
ATOM 1315 C CA . SER B 1 63 ? 5.832 -8.492 -8.25 1 89.25 63 SER B CA 1
ATOM 1316 C C . SER B 1 63 ? 5.961 -10.008 -8.148 1 89.25 63 SER B C 1
ATOM 1318 O O . SER B 1 63 ? 6.879 -10.594 -8.719 1 89.25 63 SER B O 1
ATOM 1320 N N . ILE B 1 64 ? 5.059 -10.633 -7.414 1 88.88 64 ILE B N 1
ATOM 1321 C CA . ILE B 1 64 ? 5.078 -12.078 -7.211 1 88.88 64 ILE B CA 1
ATOM 1322 C C . ILE B 1 64 ? 4.895 -12.789 -8.547 1 88.88 64 ILE B C 1
ATOM 1324 O O . ILE B 1 64 ? 5.648 -13.711 -8.875 1 88.88 64 ILE B O 1
ATOM 1328 N N . GLY B 1 65 ? 3.85 -12.359 -9.297 1 87.25 65 GLY B N 1
ATOM 1329 C CA . GLY B 1 65 ? 3.613 -12.953 -10.602 1 87.25 65 GLY B CA 1
ATOM 1330 C C . GLY B 1 65 ? 4.801 -12.828 -11.539 1 87.25 65 GLY B C 1
ATOM 1331 O O . GLY B 1 65 ? 5.191 -13.797 -12.188 1 87.25 65 GLY B O 1
ATOM 1332 N N . ALA B 1 66 ? 5.359 -11.602 -11.672 1 87.5 66 ALA B N 1
ATOM 1333 C CA . ALA B 1 66 ? 6.516 -11.367 -12.531 1 87.5 66 ALA B CA 1
ATOM 1334 C C . ALA B 1 66 ? 7.699 -12.234 -12.109 1 87.5 66 ALA B C 1
ATOM 1336 O O . ALA B 1 66 ? 8.398 -12.797 -12.961 1 87.5 66 ALA B O 1
ATOM 1337 N N . HIS B 1 67 ? 7.93 -12.336 -10.805 1 89.94 67 HIS B N 1
ATOM 1338 C CA . HIS B 1 67 ? 9.016 -13.156 -10.273 1 89.94 67 HIS B CA 1
ATOM 1339 C C . HIS B 1 67 ? 8.883 -14.609 -10.742 1 89.94 67 HIS B C 1
ATOM 1341 O O . HIS B 1 67 ? 9.867 -15.203 -11.195 1 89.94 67 HIS B O 1
ATOM 1347 N N . MET B 1 68 ? 7.703 -15.109 -10.648 1 89.44 68 MET B N 1
ATOM 1348 C CA . MET B 1 68 ? 7.465 -16.484 -11.062 1 89.44 68 MET B CA 1
ATOM 1349 C C . MET B 1 68 ? 7.586 -16.625 -12.578 1 89.44 68 MET B C 1
ATOM 1351 O O . MET B 1 68 ? 8.188 -17.594 -13.07 1 89.44 68 MET B O 1
ATOM 1355 N N . ALA B 1 69 ? 7.066 -15.703 -13.32 1 86 69 ALA B N 1
ATOM 1356 C CA . ALA B 1 69 ? 7.02 -15.773 -14.781 1 86 69 ALA B CA 1
ATOM 1357 C C . ALA B 1 69 ? 8.422 -15.703 -15.375 1 86 69 ALA B C 1
ATOM 1359 O O . ALA B 1 69 ? 8.664 -16.234 -16.469 1 86 69 ALA B O 1
ATOM 1360 N N . CYS B 1 70 ? 9.375 -15.078 -14.703 1 89.19 70 CYS B N 1
ATOM 1361 C CA . CYS B 1 70 ? 10.711 -14.906 -15.25 1 89.19 70 CYS B CA 1
ATOM 1362 C C . CYS B 1 70 ? 11.68 -15.938 -14.688 1 89.19 70 CYS B C 1
ATOM 1364 O O . CYS B 1 70 ? 12.891 -15.75 -14.719 1 89.19 70 CYS B O 1
ATOM 1366 N N . GLY B 1 71 ? 11.227 -16.938 -14.086 1 90.06 71 GLY B N 1
ATOM 1367 C CA . GLY B 1 71 ? 12.055 -18.031 -13.594 1 90.06 71 GLY B CA 1
ATOM 1368 C C . GLY B 1 71 ? 12.695 -17.734 -12.25 1 90.06 71 GLY B C 1
ATOM 1369 O O . GLY B 1 71 ? 13.859 -18.078 -12.023 1 90.06 71 GLY B O 1
ATOM 1370 N N . TYR B 1 72 ? 12 -16.906 -11.453 1 89.69 72 TYR B N 1
ATOM 1371 C CA . TYR B 1 72 ? 12.352 -16.625 -10.062 1 89.69 72 TYR B CA 1
ATOM 1372 C C . TYR B 1 72 ? 13.617 -15.781 -9.977 1 89.69 72 TYR B C 1
ATOM 1374 O O . TYR B 1 72 ? 14.406 -15.922 -9.039 1 89.69 72 TYR B O 1
ATOM 1382 N N . LYS B 1 73 ? 13.844 -15.109 -11.188 1 89.06 73 LYS B N 1
ATOM 1383 C CA . LYS B 1 73 ? 14.875 -14.078 -11.133 1 89.06 73 LYS B CA 1
ATOM 1384 C C . LYS B 1 73 ? 14.375 -12.828 -10.422 1 89.06 73 LYS B C 1
ATOM 1386 O O . LYS B 1 73 ? 13.164 -12.594 -10.352 1 89.06 73 LYS B O 1
ATOM 1391 N N . ARG B 1 74 ? 15.258 -12.109 -9.828 1 86.06 74 ARG B N 1
ATOM 1392 C CA . ARG B 1 74 ? 14.867 -10.875 -9.164 1 86.06 74 ARG B CA 1
ATOM 1393 C C . ARG B 1 74 ? 14.297 -9.875 -10.156 1 86.06 74 ARG B C 1
ATOM 1395 O O . ARG B 1 74 ? 14.914 -9.586 -11.18 1 86.06 74 ARG B O 1
ATOM 1402 N N . VAL B 1 75 ? 13.109 -9.438 -9.875 1 83.25 75 VAL B N 1
ATOM 1403 C CA . VAL B 1 75 ? 12.438 -8.414 -10.672 1 83.25 7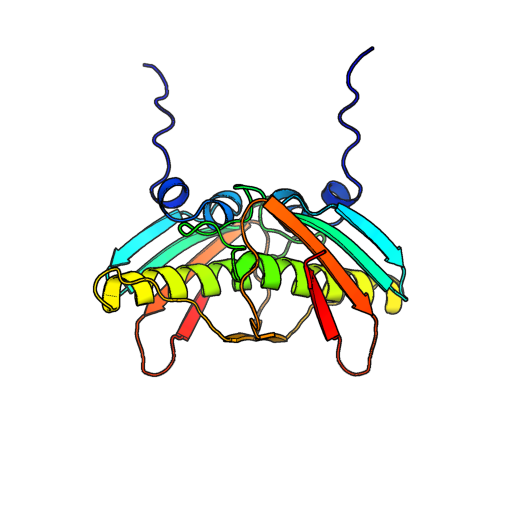5 VAL B CA 1
ATOM 1404 C C . VAL B 1 75 ? 11.852 -7.348 -9.742 1 83.25 75 VAL B C 1
ATOM 1406 O O . VAL B 1 75 ? 11.445 -7.652 -8.617 1 83.25 75 VAL B O 1
ATOM 1409 N N . ALA B 1 76 ? 11.984 -6.09 -10.109 1 80.75 76 ALA B N 1
ATOM 1410 C CA . ALA B 1 76 ? 11.406 -4.996 -9.336 1 80.75 76 ALA B CA 1
ATOM 1411 C C . ALA B 1 76 ? 10.484 -4.141 -10.195 1 80.75 76 ALA B C 1
ATOM 1413 O O . ALA B 1 76 ? 10.82 -3.814 -11.336 1 80.75 76 ALA B O 1
ATOM 1414 N N . GLY B 1 77 ? 9.305 -3.934 -9.742 1 81.12 77 GLY B N 1
ATOM 1415 C CA . GLY B 1 77 ? 8.438 -2.977 -10.406 1 81.12 77 GLY B CA 1
ATOM 1416 C C . GLY B 1 77 ? 8.992 -1.564 -10.406 1 81.12 77 GLY B C 1
ATOM 1417 O O . GLY B 1 77 ? 9.617 -1.137 -9.438 1 81.12 77 GLY B O 1
ATOM 1418 N N . ILE B 1 78 ? 8.711 -0.884 -11.484 1 83.38 78 ILE B N 1
ATOM 1419 C CA . ILE B 1 78 ? 9.266 0.458 -11.641 1 83.38 78 ILE B CA 1
ATOM 1420 C C . ILE B 1 78 ? 8.164 1.494 -11.43 1 83.38 78 ILE B C 1
ATOM 1422 O O . ILE B 1 78 ? 8.406 2.559 -10.852 1 83.38 78 ILE B O 1
ATOM 1426 N N . GLN B 1 79 ? 6.953 1.152 -11.906 1 83.62 79 GLN B N 1
ATOM 1427 C CA . GLN B 1 79 ? 5.852 2.107 -11.844 1 83.62 79 GLN B CA 1
ATOM 1428 C C . GLN B 1 79 ? 4.543 1.415 -11.477 1 83.62 79 GLN B C 1
ATOM 1430 O O . GLN B 1 79 ? 4.273 0.299 -11.93 1 83.62 79 GLN B O 1
ATOM 1435 N N . LEU B 1 80 ? 3.775 2.055 -10.711 1 84.88 80 LEU B N 1
ATOM 1436 C CA . LEU B 1 80 ? 2.422 1.623 -10.383 1 84.88 80 LEU B CA 1
ATOM 1437 C C . LEU B 1 80 ? 1.427 2.764 -10.57 1 84.88 80 LEU B C 1
ATOM 1439 O O . LEU B 1 80 ? 1.682 3.893 -10.141 1 84.88 80 LEU B O 1
ATOM 1443 N N . SER B 1 81 ? 0.406 2.496 -11.32 1 85.81 81 SER B N 1
ATOM 1444 C CA . SER B 1 81 ? -0.726 3.408 -11.438 1 85.81 81 SER B CA 1
ATOM 1445 C C . SER B 1 81 ? -2.035 2.715 -11.078 1 85.81 81 SER B C 1
ATOM 1447 O O . SER B 1 81 ? -2.322 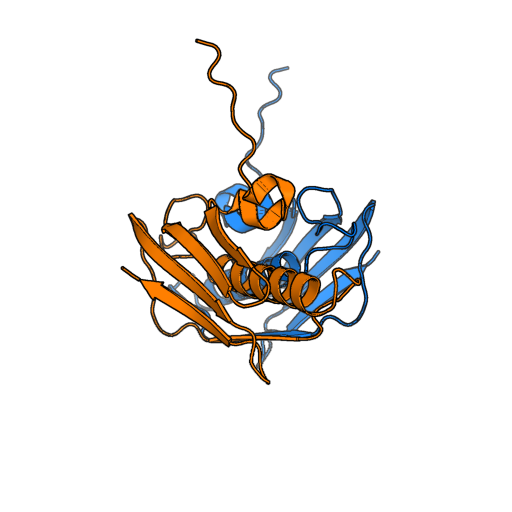1.623 -11.578 1 85.81 81 SER B O 1
ATOM 1449 N N . ILE B 1 82 ? -2.805 3.32 -10.172 1 83.81 82 ILE B N 1
ATOM 1450 C CA . ILE B 1 82 ? -4.047 2.711 -9.711 1 83.81 82 ILE B CA 1
ATOM 1451 C C . ILE B 1 82 ? -5.168 3.752 -9.727 1 83.81 82 ILE B C 1
ATOM 1453 O O . ILE B 1 82 ? -4.953 4.906 -9.352 1 83.81 82 ILE B O 1
ATOM 1457 N N . ASN B 1 83 ? -6.324 3.334 -10.266 1 84.75 83 ASN B N 1
ATOM 1458 C CA . ASN B 1 83 ? -7.547 4.125 -10.234 1 84.75 83 ASN B CA 1
ATOM 1459 C C . ASN B 1 83 ? -8.594 3.494 -9.32 1 84.75 83 ASN B C 1
ATOM 1461 O O . ASN B 1 83 ? -8.891 2.305 -9.438 1 84.75 83 ASN B O 1
ATOM 1465 N N . HIS B 1 84 ? -8.992 4.27 -8.406 1 83 84 HIS B N 1
ATOM 1466 C CA . HIS B 1 84 ? -10.062 3.82 -7.52 1 83 84 HIS B CA 1
ATOM 1467 C C . HIS B 1 84 ? -11.43 4.176 -8.086 1 83 84 HIS B C 1
ATOM 1469 O O . HIS B 1 84 ? -11.789 5.355 -8.156 1 83 84 HIS B O 1
ATOM 1475 N N . LEU B 1 85 ? -12.172 3.164 -8.508 1 83.56 85 LEU B N 1
ATOM 1476 C CA . LEU B 1 85 ? -13.422 3.373 -9.227 1 83.56 85 LEU B CA 1
ATOM 1477 C C . LEU B 1 85 ? -14.602 3.441 -8.266 1 83.56 85 LEU B C 1
ATOM 1479 O O . LEU B 1 85 ? -15.539 4.215 -8.477 1 83.56 85 LEU B O 1
ATOM 1483 N N . LYS B 1 86 ? -14.602 2.652 -7.262 1 85.31 86 LYS B N 1
ATOM 1484 C CA . LYS B 1 86 ? -15.672 2.594 -6.273 1 85.31 86 LYS B CA 1
ATOM 1485 C C . LYS B 1 86 ? -15.117 2.309 -4.879 1 85.31 86 LYS B C 1
ATOM 1487 O O . LYS B 1 86 ? -14.094 1.636 -4.738 1 85.31 86 LYS B O 1
ATOM 1492 N N . SER B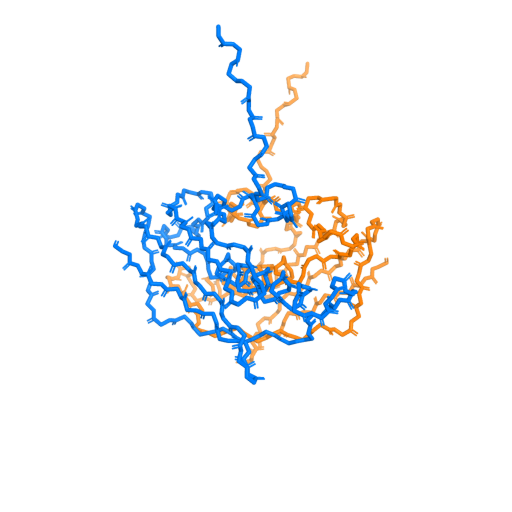 1 87 ? -15.828 2.805 -3.959 1 89.31 87 SER B N 1
ATOM 1493 C CA . SER B 1 87 ? -15.438 2.516 -2.582 1 89.31 87 SER B CA 1
ATOM 1494 C C . SER B 1 87 ? -15.836 1.097 -2.184 1 89.31 87 SER B C 1
ATOM 1496 O O . SER B 1 87 ? -16.875 0.596 -2.607 1 89.31 87 SER B O 1
ATOM 1498 N N . VAL B 1 88 ? -14.945 0.444 -1.491 1 91 88 VAL B N 1
ATOM 1499 C CA . VAL B 1 88 ? -15.227 -0.841 -0.86 1 91 88 VAL B CA 1
ATOM 1500 C C . VAL B 1 88 ? -15.391 -0.652 0.646 1 91 88 VAL B C 1
ATOM 1502 O O . VAL B 1 88 ? -14.531 -0.06 1.301 1 91 88 VAL B O 1
ATOM 1505 N N . VAL B 1 89 ? -16.453 -1.102 1.213 1 94 89 VAL B N 1
ATOM 1506 C CA . VAL B 1 89 ? -16.797 -0.737 2.584 1 94 89 VAL B CA 1
ATOM 1507 C C . VAL B 1 89 ? -16.438 -1.886 3.527 1 94 89 VAL B C 1
ATOM 1509 O O . VAL B 1 89 ? -16.391 -3.045 3.109 1 94 89 VAL B O 1
ATOM 1512 N N . LEU B 1 90 ? -16.234 -1.467 4.773 1 95.44 90 LEU B N 1
ATOM 1513 C CA . LEU B 1 90 ? -15.992 -2.432 5.84 1 95.44 90 LEU B CA 1
ATOM 1514 C C . LEU B 1 90 ? -17.031 -3.543 5.812 1 95.44 90 LEU B C 1
ATOM 1516 O O . LEU B 1 90 ? -18.234 -3.273 5.691 1 95.44 90 LEU B O 1
ATOM 1520 N N . GLY B 1 91 ? -16.578 -4.781 5.91 1 95.31 91 GLY B N 1
ATOM 1521 C CA . GLY B 1 91 ? -17.469 -5.926 5.898 1 95.31 91 GLY B CA 1
ATOM 1522 C C . GLY B 1 91 ? -17.609 -6.566 4.531 1 95.31 91 GLY B C 1
ATOM 1523 O O . GLY B 1 91 ? -18.078 -7.699 4.414 1 95.31 91 GLY B O 1
ATOM 1524 N N . ASP B 1 92 ? -17.219 -5.875 3.414 1 93.19 92 ASP B N 1
ATOM 1525 C CA . ASP B 1 92 ? -17.234 -6.43 2.064 1 93.19 92 ASP B CA 1
ATOM 1526 C C . ASP B 1 92 ? -16.188 -7.531 1.905 1 93.19 92 ASP B C 1
ATOM 1528 O O . ASP B 1 92 ? -15.281 -7.648 2.725 1 93.19 92 ASP B O 1
ATOM 1532 N N . LEU B 1 93 ? -16.391 -8.367 0.948 1 92 93 LEU B N 1
ATOM 1533 C CA . LEU B 1 93 ? -15.391 -9.305 0.47 1 92 93 LEU B CA 1
ATOM 1534 C C . LEU B 1 93 ? -14.898 -8.922 -0.922 1 92 93 LEU B C 1
ATOM 1536 O O . LEU B 1 93 ? -15.703 -8.742 -1.839 1 92 93 LEU B O 1
ATOM 1540 N N . VAL B 1 94 ? -13.555 -8.789 -1.031 1 90.5 94 VAL B N 1
ATOM 1541 C CA . VAL B 1 94 ? -12.961 -8.367 -2.295 1 90.5 94 VAL B CA 1
ATOM 1542 C C . VAL B 1 94 ? -12.18 -9.523 -2.908 1 90.5 94 VAL B C 1
ATOM 1544 O O . VAL B 1 94 ? -11.484 -10.258 -2.201 1 90.5 94 VAL B O 1
ATOM 1547 N N . TYR B 1 95 ? -12.438 -9.766 -4.145 1 88.25 95 TYR B N 1
ATOM 1548 C CA . TYR B 1 95 ? -11.594 -10.664 -4.926 1 88.25 95 TYR B CA 1
ATOM 1549 C C . TYR B 1 95 ? -10.602 -9.883 -5.781 1 88.25 95 TYR B C 1
ATOM 1551 O O . TYR B 1 95 ? -11 -8.984 -6.527 1 88.25 95 TYR B O 1
ATOM 1559 N N . ALA B 1 96 ? -9.398 -10.109 -5.566 1 89.31 96 ALA B N 1
ATOM 1560 C CA . ALA B 1 96 ? -8.352 -9.469 -6.359 1 89.31 96 ALA B CA 1
ATOM 1561 C C . ALA B 1 96 ? -7.609 -10.5 -7.211 1 89.31 96 ALA B C 1
ATOM 1563 O O . ALA B 1 96 ? -7.324 -11.602 -6.746 1 89.31 96 ALA B O 1
ATOM 1564 N N . GLU B 1 97 ? -7.301 -10.102 -8.422 1 87.69 97 GLU B N 1
ATOM 1565 C CA . GLU B 1 97 ? -6.586 -11.008 -9.32 1 87.69 97 GLU B CA 1
ATOM 1566 C C . GLU B 1 97 ? -5.621 -10.234 -10.219 1 87.69 97 GLU B C 1
ATOM 1568 O O . GLU B 1 97 ? -5.945 -9.148 -10.703 1 87.69 97 GLU B O 1
ATOM 1573 N N . ALA B 1 98 ? -4.402 -10.891 -10.414 1 85.5 98 ALA B N 1
ATOM 1574 C CA . ALA B 1 98 ? -3.406 -10.398 -11.359 1 85.5 98 ALA B CA 1
ATOM 1575 C C . ALA B 1 98 ? -3.057 -11.461 -12.391 1 85.5 98 ALA B C 1
ATOM 1577 O O . ALA B 1 98 ? -2.812 -12.625 -12.047 1 85.5 98 ALA B O 1
ATOM 1578 N N . THR B 1 99 ? -3.121 -11.109 -13.547 1 83.81 99 THR B N 1
ATOM 1579 C CA . THR B 1 99 ? -2.73 -11.984 -14.648 1 83.81 99 THR B CA 1
ATOM 1580 C C . THR B 1 99 ? -1.694 -11.305 -15.539 1 83.81 99 THR B C 1
ATOM 1582 O O . THR B 1 99 ? -1.748 -10.086 -15.742 1 83.81 99 THR B O 1
ATOM 1585 N N . PRO B 1 100 ? -0.673 -12.117 -15.961 1 76.44 100 PRO B N 1
ATOM 1586 C CA . PRO B 1 100 ? 0.344 -11.531 -16.828 1 76.44 100 PRO B CA 1
ATOM 1587 C C . PRO B 1 100 ? -0.232 -11.039 -18.156 1 76.44 100 PRO B C 1
ATOM 1589 O O . PRO B 1 100 ? -1.15 -11.656 -18.703 1 76.44 100 PRO B O 1
ATOM 1592 N N . SER B 1 101 ? -0.117 -9.836 -18.406 1 70.94 101 SER B N 1
ATOM 1593 C CA . SER B 1 101 ? -0.37 -9.297 -19.734 1 70.94 101 SER B CA 1
ATOM 1594 C C . SER B 1 101 ? 0.753 -8.367 -20.188 1 70.94 101 SER B C 1
ATOM 1596 O O . SER B 1 101 ? 1.723 -8.164 -19.453 1 70.94 101 SER B O 1
ATOM 1598 N N . LYS B 1 102 ? 0.811 -7.816 -21.438 1 61.34 102 LYS B N 1
ATOM 1599 C CA . LYS B 1 102 ? 1.782 -6.797 -21.828 1 61.34 102 LYS B CA 1
ATOM 1600 C C . LYS B 1 102 ? 1.916 -5.727 -20.75 1 61.34 102 LYS B C 1
ATOM 1602 O O . LYS B 1 102 ? 3.014 -5.223 -20.5 1 61.34 102 LYS B O 1
ATOM 1607 N N . THR B 1 103 ? 0.72 -5.473 -20.109 1 51.34 103 THR B N 1
ATOM 1608 C CA . THR B 1 103 ? 0.624 -4.598 -18.938 1 51.34 103 THR B CA 1
ATOM 1609 C C . THR B 1 103 ? -0.045 -5.32 -17.781 1 51.34 103 THR B C 1
ATOM 1611 O O . THR B 1 103 ? -1.106 -5.926 -17.938 1 51.34 103 THR B O 1
ATOM 1614 N N . LEU B 1 104 ? 0.73 -5.535 -16.75 1 49.53 104 LEU B N 1
ATOM 1615 C CA . LEU B 1 104 ? 0.128 -6.223 -15.609 1 49.53 104 LEU B CA 1
ATOM 1616 C C . LEU B 1 104 ? -1.093 -5.461 -15.102 1 49.53 104 LEU B C 1
ATOM 1618 O O . LEU B 1 104 ? -1.006 -4.27 -14.805 1 49.53 104 LEU B O 1
ATOM 1622 N N . LYS B 1 105 ? -2.295 -5.953 -15.375 1 54.56 105 LYS B N 1
ATOM 1623 C CA . LYS B 1 105 ? -3.559 -5.395 -14.906 1 54.56 105 LYS B CA 1
ATOM 1624 C C . LYS B 1 105 ? -4.031 -6.102 -13.641 1 54.56 105 LYS B C 1
ATOM 1626 O O . LYS B 1 105 ? -3.973 -7.328 -13.547 1 54.56 105 LYS B O 1
ATOM 1631 N N . ILE B 1 106 ? -4.195 -5.395 -12.508 1 54.28 106 ILE B N 1
ATOM 1632 C CA . ILE B 1 106 ? -4.785 -5.914 -11.281 1 54.28 106 ILE B CA 1
ATOM 1633 C C . ILE B 1 106 ? -6.199 -5.363 -11.109 1 54.28 106 ILE B C 1
ATOM 1635 O O . ILE B 1 106 ? -6.43 -4.164 -11.281 1 54.28 106 ILE B O 1
ATOM 1639 N N . GLU B 1 107 ? -7.148 -6.199 -11.031 1 60.25 107 GLU B N 1
ATOM 1640 C CA . GLU B 1 107 ? -8.547 -5.828 -10.836 1 60.25 107 GLU B CA 1
ATOM 1641 C C . GLU B 1 107 ? -9.047 -6.25 -9.461 1 60.25 107 GLU B C 1
ATOM 1643 O O . GLU B 1 107 ? -8.734 -7.344 -8.992 1 60.25 107 GLU B O 1
ATOM 1648 N N . PHE B 1 108 ? -9.617 -5.34 -8.75 1 59.34 108 PHE B N 1
ATOM 1649 C CA . PHE B 1 108 ? -10.328 -5.617 -7.508 1 59.34 108 PHE B CA 1
ATOM 1650 C C . PHE B 1 108 ? -11.828 -5.668 -7.746 1 59.34 108 PHE B C 1
ATOM 1652 O O . PHE B 1 108 ? -12.391 -4.793 -8.414 1 59.34 108 PHE B O 1
ATOM 1659 N N . ARG B 1 109 ? -12.523 -6.719 -7.414 1 63.62 109 ARG B N 1
ATOM 1660 C CA . ARG B 1 109 ? -13.977 -6.867 -7.504 1 63.62 109 ARG B CA 1
ATOM 1661 C C . ARG B 1 109 ? -14.586 -7.09 -6.129 1 63.62 109 ARG B C 1
ATOM 1663 O O . ARG B 1 109 ? -14.109 -7.93 -5.359 1 63.62 109 ARG B O 1
ATOM 1670 N N . VAL B 1 110 ? -15.562 -6.277 -5.762 1 62 110 VAL B N 1
ATOM 1671 C CA . VAL B 1 110 ? -16.312 -6.496 -4.531 1 62 110 VAL B CA 1
ATOM 1672 C C . VAL B 1 110 ? -17.344 -7.605 -4.746 1 62 110 VAL B C 1
ATOM 1674 O O . VAL B 1 110 ? -18.109 -7.57 -5.707 1 62 110 VAL B O 1
ATOM 1677 N N . LEU B 1 111 ? -17.328 -8.641 -3.898 1 68.19 111 LEU B N 1
ATOM 1678 C CA . LEU B 1 111 ? -18.25 -9.766 -4.02 1 68.19 111 LEU B CA 1
ATOM 1679 C C . LEU B 1 111 ? -19.453 -9.578 -3.113 1 68.19 111 LEU B C 1
ATOM 1681 O O . LEU B 1 111 ? -19.344 -8.977 -2.045 1 68.19 111 LEU B O 1
#

Nearest PDB structures (foldseek):
  4k02-assembly1_A  TM=9.254E-01  e=1.007E-10  Arabidopsis thaliana
  4ord-assembly1_A  TM=8.954E-01  e=3.748E-05  Danio rerio
  2h4u-assembly1_A  TM=8.897E-01  e=1.025E-04  Homo sapiens
  1vh9-assembly1_A  TM=8.091E-01  e=1.655E-05  Escherichia coli
  3f5o-assembly1_B  TM=8.814E-01  e=2.180E-04  Homo sapiens